Protein AF-A0AAD6S7H5-F1 (afdb_monomer_lite)

Organism: NCBI:txid1745969

pLDDT: mean 76.1, std 18.41, range [32.06, 97.5]

Sequence (219 aa):
MSQPEVSAECQLEAYDAVHIRDIQQDPERLRILRAKYDAAGGADTTPTACTWCEAGGDLRLFRCQGCKGGMPACQRCLLVAHAERPTCRPEERVNNRWKAITLGALGYVFQQGHEGGECPNPSAPEMRGFYDGRSRQEVLVRACLCNPNRLKIESAAWLAEITRLGRFTAHLRQVRKSQSLGAKANEEGEKKLLETMRKRERAVRKYHESLRVLEEMGF

Secondary structure (DSSP, 8-state):
-PPPP-------TTS-HHHHHHHHH-HHHHHHHHHHHHHTTTTSS---B-TTT--BSSPPPEEETTSGGG--B-HHHHHHHTTT-TT--EEEEETTEEEE--TTTTT-EEEESGGGSPPSSBPPPEEEEEE-SSSEEEEEEEEB-S-TTTHHHHHHHHHHHHHHHTT-SSHHHHHHHHHHHHHHHHHHHHHHHHHHHHHHHHHHHHHHHHHHHHHHTT-

Foldseek 3Di:
DDDPDPPDPVVPPPPDLVLLVVCVPDPVNLVVLVVVCVVCPVQPDQDQAASRPRDGDPAWWKFWVVPSNGGTHGLVSVLSVCLVPQLTWMFIQDPSDTHTDANQNSVAEQEQDPVRDDAPAWADWDWDWDDLPPDIHIHTYIYHPPPPVVRVVRVVVVVVVNCVSSPDDPCVVVVVVVVVVVVVVVVVVVVVVVVVVVVVVVVVVVVVVVVVVVVVVVD

Structure (mmCIF, N/CA/C/O backbone):
data_AF-A0AAD6S7H5-F1
#
_entry.id   AF-A0AAD6S7H5-F1
#
loop_
_atom_site.group_PDB
_atom_site.id
_atom_site.type_symbol
_atom_site.label_atom_id
_atom_site.label_alt_id
_atom_site.label_comp_id
_atom_site.label_asym_id
_atom_site.label_entity_id
_atom_site.label_seq_id
_atom_site.pdbx_PDB_ins_code
_atom_site.Cartn_x
_atom_site.Cartn_y
_atom_site.Cartn_z
_atom_site.occupancy
_atom_site.B_iso_or_equiv
_atom_site.auth_seq_id
_atom_site.auth_comp_id
_atom_site.auth_asym_id
_atom_site.auth_atom_id
_atom_site.pdbx_PDB_model_num
ATOM 1 N N . MET A 1 1 ? -18.164 -2.658 -30.006 1.00 41.66 1 MET A N 1
ATOM 2 C CA . MET A 1 1 ? -16.817 -2.243 -29.564 1.00 41.66 1 MET A CA 1
ATOM 3 C C . MET A 1 1 ? -16.330 -3.291 -28.584 1.00 41.66 1 MET A C 1
ATOM 5 O O . MET A 1 1 ? -16.698 -3.254 -27.419 1.00 41.66 1 MET A O 1
ATOM 9 N N . SER A 1 2 ? -15.642 -4.296 -29.111 1.00 34.53 2 SER A N 1
ATOM 10 C CA . SER A 1 2 ? -15.190 -5.484 -28.389 1.00 34.53 2 SER A CA 1
ATOM 11 C C . SER A 1 2 ? -13.948 -5.129 -27.571 1.00 34.53 2 SER A C 1
ATOM 13 O O . SER A 1 2 ? -13.041 -4.489 -28.103 1.00 34.53 2 SER A O 1
ATOM 15 N N . GLN A 1 3 ? -13.915 -5.483 -26.285 1.00 32.06 3 GLN A N 1
ATOM 16 C CA . GLN A 1 3 ? -12.686 -5.382 -25.496 1.00 32.06 3 GLN A CA 1
ATOM 17 C C . GLN A 1 3 ? -11.628 -6.323 -26.098 1.00 32.06 3 GLN A C 1
ATOM 19 O O . GLN A 1 3 ? -11.999 -7.409 -26.545 1.00 32.06 3 GLN A O 1
ATOM 24 N N . PRO A 1 4 ? -10.339 -5.941 -26.137 1.00 37.72 4 PRO A N 1
ATOM 25 C CA . PRO A 1 4 ? -9.293 -6.875 -26.517 1.00 37.72 4 PRO A CA 1
ATOM 26 C C . PRO A 1 4 ? -9.201 -7.964 -25.445 1.00 37.72 4 PRO A C 1
ATOM 28 O O . PRO A 1 4 ? -8.972 -7.676 -24.269 1.00 37.72 4 PRO A O 1
ATOM 31 N N . GLU A 1 5 ? -9.420 -9.209 -25.859 1.00 36.78 5 GLU A N 1
ATOM 32 C CA . GLU A 1 5 ? -9.136 -10.390 -25.053 1.00 36.78 5 GLU A CA 1
ATOM 33 C C . GLU A 1 5 ? -7.654 -10.366 -24.672 1.00 36.78 5 GLU A C 1
ATOM 35 O O . GLU A 1 5 ? -6.766 -10.363 -25.529 1.00 36.78 5 GLU A O 1
ATOM 40 N N . VAL A 1 6 ? -7.394 -10.294 -23.368 1.00 41.28 6 VAL A N 1
ATOM 41 C CA . VAL A 1 6 ? -6.061 -10.257 -22.762 1.00 41.28 6 VAL A CA 1
ATOM 42 C C . VAL A 1 6 ? -5.449 -11.661 -22.867 1.00 41.28 6 VAL A C 1
ATOM 44 O O . VAL A 1 6 ? -5.361 -12.399 -21.893 1.00 41.28 6 VAL A O 1
ATOM 47 N N . SER A 1 7 ? -5.097 -12.074 -24.084 1.00 47.19 7 SER A N 1
ATOM 48 C CA . SER A 1 7 ? -4.564 -13.402 -24.402 1.00 47.19 7 SER A CA 1
ATOM 49 C C . SER A 1 7 ? -3.053 -13.463 -24.172 1.00 47.19 7 SER A C 1
ATOM 51 O O . SER A 1 7 ? -2.239 -13.458 -25.086 1.00 47.19 7 SER A O 1
ATOM 53 N N . ALA A 1 8 ? -2.685 -13.511 -22.898 1.00 45.09 8 ALA A N 1
ATOM 54 C CA . ALA A 1 8 ? -1.465 -14.141 -22.409 1.00 45.09 8 ALA A CA 1
ATOM 55 C C . ALA A 1 8 ? -1.651 -14.288 -20.903 1.00 45.09 8 ALA A C 1
ATOM 57 O O . ALA A 1 8 ? -1.078 -13.542 -20.105 1.00 45.09 8 ALA A O 1
ATOM 58 N N . GLU A 1 9 ? -2.519 -15.224 -20.511 1.00 43.94 9 GLU A N 1
ATOM 59 C CA . GLU A 1 9 ? -2.445 -15.786 -19.171 1.00 43.94 9 GLU A CA 1
ATOM 60 C C . GLU A 1 9 ? -0.981 -16.125 -18.926 1.00 43.94 9 GLU A C 1
ATOM 62 O O . GLU A 1 9 ? -0.356 -16.907 -19.640 1.00 43.94 9 GLU A O 1
ATOM 67 N N . CYS A 1 10 ? -0.400 -15.417 -17.969 1.00 41.47 10 CYS A N 1
ATOM 68 C CA . CYS A 1 10 ? 0.932 -15.654 -17.476 1.00 41.47 10 CYS A CA 1
ATOM 69 C C . CYS A 1 10 ? 0.901 -17.053 -16.848 1.00 41.47 10 CYS A C 1
ATOM 71 O O . CYS A 1 10 ? 0.672 -17.173 -15.647 1.00 41.47 10 CYS A O 1
ATOM 73 N N . GLN A 1 11 ? 1.095 -18.098 -17.664 1.00 42.22 11 GLN A N 1
ATOM 74 C CA . GLN A 1 11 ? 1.136 -19.531 -17.316 1.00 42.22 11 GLN A CA 1
ATOM 75 C C . GLN A 1 11 ? 2.328 -19.885 -16.398 1.00 42.22 11 GLN A C 1
ATOM 77 O O . GLN A 1 11 ? 2.855 -20.991 -16.389 1.00 42.22 11 GLN A O 1
ATOM 82 N N . LEU A 1 12 ? 2.767 -18.923 -15.594 1.00 45.69 12 LEU A N 1
ATOM 83 C CA . LEU A 1 12 ? 3.768 -19.019 -14.550 1.00 45.69 12 LEU A CA 1
ATOM 84 C C . LEU A 1 12 ? 3.076 -19.212 -13.194 1.00 45.69 12 LEU A C 1
ATOM 86 O O . LEU A 1 12 ? 3.439 -18.551 -12.217 1.00 45.69 12 LEU A O 1
ATOM 90 N N . GLU A 1 13 ? 2.069 -20.082 -13.096 1.00 44.38 13 GLU A N 1
ATOM 91 C CA . GLU A 1 13 ? 1.451 -20.425 -11.801 1.00 44.38 13 GLU A CA 1
ATOM 92 C C . GLU A 1 13 ? 2.469 -21.038 -10.816 1.00 44.38 13 GLU A C 1
ATOM 94 O O . GLU A 1 13 ? 2.252 -20.998 -9.612 1.00 44.38 13 GLU A O 1
ATOM 99 N N . ALA A 1 14 ? 3.642 -21.466 -11.305 1.00 39.06 14 ALA A N 1
ATOM 100 C CA . ALA A 1 14 ? 4.724 -22.053 -10.511 1.00 39.06 14 ALA A CA 1
ATOM 101 C C . ALA A 1 14 ? 6.067 -21.284 -10.539 1.00 39.06 14 ALA A C 1
ATOM 103 O O . ALA A 1 14 ? 7.074 -21.803 -10.066 1.00 39.06 14 ALA A O 1
ATOM 104 N N . TYR A 1 15 ? 6.138 -20.056 -11.081 1.00 40.31 15 TYR A N 1
ATOM 105 C CA . TYR A 1 15 ? 7.341 -19.223 -10.887 1.00 40.31 15 TYR A CA 1
ATOM 106 C C . TYR A 1 15 ? 7.238 -18.549 -9.515 1.00 40.31 15 TYR A C 1
ATOM 108 O O . TYR A 1 15 ? 6.613 -17.493 -9.351 1.00 40.31 15 TYR A O 1
ATOM 116 N N . ASP A 1 16 ? 7.759 -19.265 -8.521 1.00 53.41 16 ASP A N 1
ATOM 117 C CA . ASP A 1 16 ? 7.591 -19.017 -7.096 1.00 53.41 16 ASP A CA 1
ATOM 118 C C . ASP A 1 16 ? 7.909 -17.577 -6.679 1.00 53.41 16 ASP A C 1
ATOM 120 O O . ASP A 1 16 ? 8.879 -16.955 -7.124 1.00 53.41 16 ASP A O 1
ATOM 124 N N . ALA A 1 17 ? 7.144 -17.075 -5.706 1.00 51.62 17 ALA A N 1
ATOM 125 C CA . ALA A 1 17 ? 7.511 -15.881 -4.944 1.00 51.62 17 ALA A CA 1
ATOM 126 C C . ALA A 1 17 ? 8.930 -15.995 -4.343 1.00 51.62 17 ALA A C 1
ATOM 128 O O . ALA A 1 17 ? 9.599 -14.978 -4.158 1.00 51.62 17 ALA A O 1
ATOM 129 N N . VAL A 1 18 ? 9.396 -17.229 -4.105 1.00 53.62 18 VAL A N 1
ATOM 130 C CA . VAL A 1 18 ? 10.767 -17.583 -3.714 1.00 53.62 18 VAL A CA 1
ATOM 131 C C . VAL A 1 18 ? 11.777 -17.078 -4.744 1.00 53.62 18 VAL A C 1
ATOM 133 O O . VAL A 1 18 ? 12.675 -16.335 -4.377 1.00 53.62 18 VAL A O 1
ATOM 136 N N . HIS A 1 19 ? 11.571 -17.318 -6.043 1.00 59.41 19 HIS A N 1
ATOM 137 C CA . HIS A 1 19 ? 12.539 -16.910 -7.065 1.00 59.41 19 HIS A CA 1
ATOM 138 C C . HIS A 1 19 ? 12.657 -15.384 -7.186 1.00 59.41 19 HIS A C 1
ATOM 140 O O . HIS A 1 19 ? 13.742 -14.851 -7.403 1.00 59.41 19 HIS A O 1
ATOM 146 N N . ILE A 1 20 ? 11.556 -14.647 -7.001 1.00 57.44 20 ILE A N 1
ATOM 147 C CA . ILE A 1 20 ? 11.603 -13.178 -6.966 1.00 57.44 20 ILE A CA 1
ATOM 148 C C . ILE A 1 20 ? 12.341 -12.704 -5.710 1.00 57.44 20 ILE A C 1
ATOM 150 O O . ILE A 1 20 ? 13.169 -11.802 -5.820 1.00 57.44 20 ILE A O 1
ATOM 154 N N . ARG A 1 21 ? 12.099 -13.312 -4.541 1.00 62.72 21 ARG A N 1
ATOM 155 C CA . ARG A 1 21 ? 12.841 -12.996 -3.308 1.00 62.72 21 ARG A CA 1
ATOM 156 C C . ARG A 1 21 ? 14.332 -13.312 -3.441 1.00 62.72 21 ARG A C 1
ATOM 158 O O . ARG A 1 21 ? 15.142 -12.485 -3.038 1.00 62.72 21 ARG A O 1
ATOM 165 N N . ASP A 1 22 ? 14.696 -14.407 -4.096 1.00 63.53 22 ASP A N 1
ATOM 166 C CA . ASP A 1 22 ? 16.091 -14.784 -4.344 1.00 63.53 22 ASP A CA 1
ATOM 167 C C . ASP A 1 22 ? 16.783 -13.770 -5.262 1.00 63.53 22 ASP A C 1
ATOM 169 O O . ASP A 1 22 ? 17.850 -13.255 -4.929 1.00 63.53 22 ASP A O 1
ATOM 173 N N . ILE A 1 23 ? 16.131 -13.363 -6.364 1.00 60.38 23 ILE A N 1
ATOM 174 C CA . ILE A 1 23 ? 16.619 -12.248 -7.201 1.00 60.38 23 ILE A CA 1
ATOM 175 C C . ILE A 1 23 ? 16.741 -10.976 -6.361 1.00 60.38 23 ILE A C 1
ATOM 177 O O . ILE A 1 23 ? 17.625 -10.146 -6.574 1.00 60.38 23 ILE A O 1
ATOM 181 N N . GLN A 1 24 ? 15.830 -10.776 -5.408 1.00 62.53 24 GLN A N 1
ATOM 182 C CA . GLN A 1 24 ? 15.872 -9.598 -4.571 1.00 62.53 24 GLN A CA 1
ATOM 183 C C . GLN A 1 24 ? 17.010 -9.595 -3.548 1.00 62.53 24 GLN A C 1
ATOM 185 O O . GLN A 1 24 ? 17.416 -8.494 -3.156 1.00 62.53 24 GLN A O 1
ATOM 190 N N . GLN A 1 25 ? 17.480 -10.763 -3.126 1.00 70.44 25 GLN A N 1
ATOM 191 C CA . GLN A 1 25 ? 18.536 -10.931 -2.135 1.00 70.44 25 GLN A CA 1
ATOM 192 C C . GLN A 1 25 ? 19.926 -11.091 -2.766 1.00 70.44 25 GLN A C 1
ATOM 194 O O . GLN A 1 25 ? 20.913 -10.922 -2.057 1.00 70.44 25 GLN A O 1
ATOM 199 N N . ASP A 1 26 ? 20.018 -11.320 -4.080 1.00 78.00 26 ASP A N 1
ATOM 200 C CA . ASP A 1 26 ? 21.281 -11.395 -4.822 1.00 78.00 26 ASP A CA 1
ATOM 201 C C . ASP A 1 26 ? 21.722 -10.012 -5.371 1.00 78.00 26 ASP A C 1
ATOM 203 O O . ASP A 1 26 ? 21.174 -9.522 -6.369 1.00 78.00 26 ASP A O 1
ATOM 207 N N . PRO A 1 27 ? 22.716 -9.344 -4.750 1.00 75.69 27 PRO A N 1
ATOM 208 C CA . PRO A 1 27 ? 23.186 -8.034 -5.193 1.00 75.69 27 PRO A CA 1
ATOM 209 C C . PRO A 1 27 ? 23.884 -8.058 -6.562 1.00 75.69 27 PRO A C 1
ATOM 211 O O . PRO A 1 27 ? 23.798 -7.062 -7.286 1.00 75.69 27 PRO A O 1
ATOM 214 N N . GLU A 1 28 ? 24.533 -9.160 -6.949 1.00 81.00 28 GLU A N 1
ATOM 215 C CA . GLU A 1 28 ? 25.201 -9.271 -8.253 1.00 81.00 28 GLU A CA 1
ATOM 216 C C . GLU A 1 28 ? 24.180 -9.429 -9.376 1.00 81.00 28 GLU A C 1
ATOM 218 O O . GLU A 1 28 ? 24.247 -8.731 -10.392 1.00 81.00 28 GLU A O 1
ATOM 223 N N . ARG A 1 29 ? 23.141 -10.244 -9.167 1.00 78.06 29 ARG A N 1
ATOM 224 C CA . ARG A 1 29 ? 22.042 -10.350 -10.136 1.00 78.06 29 ARG A CA 1
ATOM 225 C C . ARG A 1 29 ? 21.347 -9.006 -10.352 1.00 78.06 29 ARG A C 1
ATOM 227 O O . ARG A 1 29 ? 21.058 -8.642 -11.492 1.00 78.06 29 ARG A O 1
ATOM 234 N N . LEU A 1 30 ? 21.142 -8.217 -9.294 1.00 75.56 30 LEU A N 1
ATOM 235 C CA . LEU A 1 30 ? 20.603 -6.854 -9.409 1.00 75.56 30 LEU A CA 1
ATOM 236 C C . LEU A 1 30 ? 21.538 -5.908 -10.167 1.00 75.56 30 LEU A C 1
ATOM 238 O O . LEU A 1 30 ? 21.063 -5.093 -10.960 1.00 75.56 30 LEU A O 1
ATOM 242 N N . ARG A 1 31 ? 22.853 -6.009 -9.943 1.00 83.31 31 ARG A N 1
ATOM 243 C CA . ARG A 1 31 ? 23.858 -5.228 -10.671 1.00 83.31 31 ARG A CA 1
ATOM 244 C C . ARG A 1 31 ? 23.818 -5.540 -12.168 1.00 83.31 31 ARG A C 1
ATOM 246 O O . ARG A 1 31 ? 23.809 -4.610 -12.971 1.00 83.31 31 ARG A O 1
ATOM 253 N N . ILE A 1 32 ? 23.725 -6.817 -12.540 1.00 82.56 32 ILE A N 1
ATOM 254 C CA . ILE A 1 32 ? 23.612 -7.258 -13.939 1.00 82.56 32 ILE A CA 1
ATOM 255 C C . ILE A 1 32 ? 22.317 -6.739 -14.573 1.00 82.56 32 ILE A C 1
ATOM 257 O O . ILE A 1 32 ? 22.356 -6.166 -15.661 1.00 82.56 32 ILE A O 1
ATOM 261 N N . LEU A 1 33 ? 21.172 -6.899 -13.901 1.00 77.94 33 LEU A N 1
ATOM 262 C CA . LEU A 1 33 ? 19.878 -6.422 -14.407 1.00 77.94 33 LEU A CA 1
ATOM 263 C C . LEU A 1 33 ? 19.870 -4.907 -14.618 1.00 77.94 33 LEU A C 1
ATOM 265 O O . LEU A 1 33 ? 19.357 -4.420 -15.625 1.00 77.94 33 LEU A O 1
ATOM 269 N N . ARG A 1 34 ? 20.491 -4.163 -13.702 1.00 78.75 34 ARG A N 1
ATOM 270 C CA . ARG A 1 34 ? 20.607 -2.715 -13.826 1.00 78.75 34 ARG A CA 1
ATOM 271 C C . ARG A 1 34 ? 21.531 -2.302 -14.964 1.00 78.75 34 ARG A C 1
ATOM 273 O O . ARG A 1 34 ? 21.147 -1.453 -15.755 1.00 78.75 34 ARG A O 1
ATOM 280 N N . ALA A 1 35 ? 22.685 -2.950 -15.102 1.00 82.06 35 ALA A N 1
ATOM 281 C CA . ALA A 1 35 ? 23.586 -2.705 -16.223 1.00 82.06 35 ALA A CA 1
ATOM 282 C C . ALA A 1 35 ? 22.901 -2.977 -17.573 1.00 82.06 35 ALA A C 1
ATOM 284 O O . ALA A 1 35 ? 23.063 -2.190 -18.499 1.00 82.06 35 ALA A O 1
ATOM 285 N N . LYS A 1 36 ? 22.082 -4.036 -17.675 1.00 79.12 36 LYS A N 1
ATOM 286 C CA . LYS A 1 36 ? 21.261 -4.309 -18.868 1.00 79.12 36 LYS A CA 1
ATOM 287 C C . LYS A 1 36 ? 20.263 -3.180 -19.150 1.00 79.12 36 LYS A C 1
ATOM 289 O O . LYS A 1 36 ? 20.139 -2.757 -20.294 1.00 79.12 36 LYS A O 1
ATOM 294 N N . TYR A 1 37 ? 19.569 -2.692 -18.122 1.00 72.62 37 TYR A N 1
ATOM 295 C CA . TYR A 1 37 ? 18.612 -1.589 -18.254 1.00 72.62 37 TYR A CA 1
ATOM 296 C C . TYR A 1 37 ? 19.290 -0.272 -18.668 1.00 72.62 37 TYR A C 1
ATOM 298 O O . TYR A 1 37 ? 18.815 0.417 -19.569 1.00 72.62 37 TYR A O 1
ATOM 306 N N . ASP A 1 38 ? 20.426 0.055 -18.054 1.00 77.69 38 ASP A N 1
ATOM 307 C CA . ASP A 1 38 ? 21.181 1.272 -18.355 1.00 77.69 38 ASP A CA 1
ATOM 308 C C . ASP A 1 38 ? 21.794 1.205 -19.768 1.00 77.69 38 ASP A C 1
ATOM 310 O O . ASP A 1 38 ? 21.688 2.166 -20.530 1.00 77.69 38 ASP A O 1
ATOM 314 N N . ALA A 1 39 ? 22.351 0.052 -20.165 1.00 75.81 39 ALA A N 1
ATOM 315 C CA . ALA A 1 39 ? 22.893 -0.183 -21.509 1.00 75.81 39 ALA A CA 1
ATOM 316 C C . ALA A 1 39 ? 21.824 -0.117 -22.607 1.00 75.81 39 ALA A C 1
ATOM 318 O O . ALA A 1 39 ? 22.125 0.262 -23.737 1.00 75.81 39 ALA A O 1
ATOM 319 N N . ALA A 1 40 ? 20.569 -0.434 -22.277 1.00 68.38 40 ALA A N 1
ATOM 320 C CA . ALA A 1 40 ? 19.454 -0.252 -23.192 1.00 68.38 40 ALA A CA 1
ATOM 321 C C . ALA A 1 40 ? 19.124 1.229 -23.439 1.00 68.38 40 ALA A C 1
ATOM 323 O O . ALA A 1 40 ? 18.296 1.497 -24.295 1.00 68.38 40 ALA A O 1
ATOM 324 N N . GLY A 1 41 ? 19.740 2.189 -22.741 1.00 62.16 41 GLY A N 1
ATOM 325 C CA . GLY A 1 41 ? 19.562 3.624 -22.982 1.00 62.16 41 GLY A CA 1
ATOM 326 C C . GLY A 1 41 ? 18.924 4.400 -21.831 1.00 62.16 41 GLY A C 1
ATOM 327 O O . GLY A 1 41 ? 18.672 5.588 -22.009 1.00 62.16 41 GLY A O 1
ATOM 328 N N . GLY A 1 42 ? 18.665 3.763 -20.678 1.00 58.84 42 GLY A N 1
ATOM 329 C CA . GLY A 1 42 ? 18.481 4.359 -19.338 1.00 58.84 42 GLY A CA 1
ATOM 330 C C . GLY A 1 42 ? 17.369 5.403 -19.103 1.00 58.84 42 GLY A C 1
ATOM 331 O O . GLY A 1 42 ? 16.975 5.626 -17.958 1.00 58.84 42 GLY A O 1
ATOM 332 N N . ALA A 1 43 ? 16.826 6.027 -20.144 1.00 56.47 43 ALA A N 1
ATOM 333 C CA . ALA A 1 43 ? 15.812 7.077 -20.104 1.00 56.47 43 ALA A CA 1
ATOM 334 C C . ALA A 1 43 ? 15.086 7.245 -21.453 1.00 56.47 43 ALA A C 1
ATOM 336 O O . ALA A 1 43 ? 13.896 7.558 -21.439 1.00 56.47 43 ALA A O 1
ATOM 337 N N . ASP A 1 44 ? 15.765 7.007 -22.585 1.00 57.84 44 ASP A N 1
ATOM 338 C CA . ASP A 1 44 ? 15.189 7.225 -23.926 1.00 57.84 44 ASP A CA 1
ATOM 339 C C . ASP A 1 44 ? 14.546 5.980 -24.539 1.00 57.84 44 ASP A C 1
ATOM 341 O O . ASP A 1 44 ? 13.607 6.086 -25.332 1.00 57.84 44 ASP A O 1
ATOM 345 N N . THR A 1 45 ? 14.984 4.783 -24.148 1.00 68.06 45 THR A N 1
ATOM 346 C CA . THR A 1 45 ? 14.291 3.565 -24.558 1.00 68.06 45 THR A CA 1
ATOM 347 C C . THR A 1 45 ? 13.131 3.298 -23.628 1.00 68.06 45 THR A C 1
ATOM 349 O O . THR A 1 45 ? 13.229 3.247 -22.402 1.00 68.06 45 THR A O 1
ATOM 352 N N . THR A 1 46 ? 11.971 3.176 -24.246 1.00 77.50 46 THR A N 1
ATOM 353 C CA . THR A 1 46 ? 10.719 2.923 -23.572 1.00 77.50 46 THR A CA 1
ATOM 354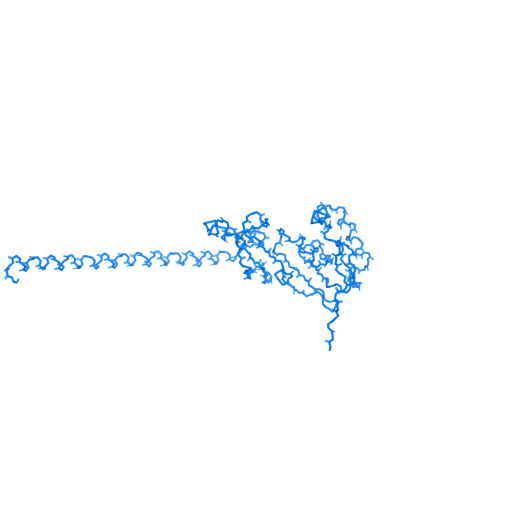 C C . THR A 1 46 ? 10.729 1.455 -23.136 1.00 77.50 46 THR A C 1
ATOM 356 O O . THR A 1 46 ? 10.617 0.589 -23.995 1.00 77.50 46 THR A O 1
ATOM 359 N N . PRO A 1 47 ? 10.875 1.118 -21.837 1.00 81.88 47 PRO A N 1
ATOM 360 C CA . PRO A 1 47 ? 10.913 -0.282 -21.432 1.00 81.88 47 PRO A CA 1
ATOM 361 C C . PRO A 1 47 ? 9.643 -0.997 -21.883 1.00 81.88 47 PRO A C 1
ATOM 363 O O . PRO A 1 47 ? 8.541 -0.535 -21.594 1.00 81.88 47 PRO A O 1
ATOM 366 N N . THR A 1 48 ? 9.793 -2.100 -22.603 1.00 85.94 48 THR A N 1
ATOM 367 C CA . THR A 1 48 ? 8.677 -2.878 -23.164 1.00 85.94 48 THR A CA 1
ATOM 368 C C . THR A 1 48 ? 8.413 -4.172 -22.398 1.00 85.94 48 THR A C 1
ATOM 370 O O . THR A 1 48 ? 7.479 -4.896 -22.722 1.00 85.94 48 THR A O 1
ATOM 373 N N . ALA A 1 49 ? 9.218 -4.475 -21.375 1.00 89.25 49 ALA A N 1
ATOM 374 C CA . ALA A 1 49 ? 9.132 -5.725 -20.632 1.00 89.25 49 ALA A CA 1
ATOM 375 C C . ALA A 1 49 ? 9.442 -5.548 -19.141 1.00 89.25 49 ALA A C 1
ATOM 377 O O . ALA A 1 49 ? 10.074 -4.579 -18.707 1.00 89.25 49 ALA A O 1
ATOM 378 N N . CYS A 1 50 ? 8.993 -6.522 -18.352 1.00 89.69 50 CYS A N 1
ATOM 379 C CA . CYS A 1 50 ? 9.343 -6.655 -16.944 1.00 89.69 50 CYS A CA 1
ATOM 380 C C . CYS A 1 50 ? 10.819 -7.049 -16.785 1.00 89.69 50 CYS A C 1
ATOM 382 O O . CYS A 1 50 ? 11.249 -8.052 -17.344 1.00 89.69 50 CYS A O 1
ATOM 384 N N . THR A 1 51 ? 11.584 -6.344 -15.947 1.00 88.25 51 THR A N 1
ATOM 385 C CA . THR A 1 51 ? 12.999 -6.678 -15.687 1.00 88.25 51 THR A CA 1
ATOM 386 C C . THR A 1 51 ? 13.184 -7.984 -14.894 1.00 88.25 51 THR A C 1
ATOM 388 O O . THR A 1 51 ? 14.283 -8.523 -14.850 1.00 88.25 51 THR A O 1
ATOM 391 N N . TRP A 1 52 ? 12.132 -8.498 -14.246 1.00 84.62 52 TRP A N 1
ATOM 392 C CA . TRP A 1 52 ? 12.235 -9.613 -13.292 1.00 84.62 52 TRP A CA 1
ATOM 393 C C . TRP A 1 52 ? 11.892 -10.971 -13.886 1.00 84.62 52 TRP A C 1
ATOM 395 O O . TRP A 1 52 ? 12.596 -11.943 -13.638 1.00 84.62 52 TRP A O 1
ATOM 405 N N . CYS A 1 53 ? 10.789 -11.041 -14.626 1.00 85.19 53 CYS A N 1
ATOM 406 C CA . CYS A 1 53 ? 10.328 -12.277 -15.251 1.00 85.19 53 CYS A CA 1
ATOM 407 C C . CYS A 1 53 ? 10.486 -12.263 -16.770 1.00 85.19 53 CYS A C 1
ATOM 409 O O . CYS A 1 53 ? 10.060 -13.214 -17.410 1.00 85.19 53 CYS A O 1
ATOM 411 N N . GLU A 1 54 ? 11.014 -11.171 -17.338 1.00 83.25 54 GLU A N 1
ATOM 412 C CA . GLU A 1 54 ? 11.183 -10.966 -18.785 1.00 83.25 54 GLU A CA 1
ATOM 413 C C . GLU A 1 54 ? 9.888 -11.117 -19.601 1.00 83.25 54 GLU A C 1
ATOM 415 O O . GLU A 1 54 ? 9.918 -11.062 -20.826 1.00 83.25 54 GLU A O 1
ATOM 420 N N . ALA A 1 55 ? 8.731 -11.226 -18.932 1.00 79.12 55 ALA A N 1
ATOM 421 C CA . ALA A 1 55 ? 7.432 -11.206 -19.578 1.00 79.12 55 ALA A CA 1
ATOM 422 C C . ALA A 1 55 ? 7.288 -9.870 -20.318 1.00 79.12 55 ALA A C 1
ATOM 424 O O . ALA A 1 55 ? 7.193 -8.798 -19.701 1.00 79.12 55 ALA A O 1
ATOM 425 N N . GLY A 1 56 ? 7.361 -9.958 -21.644 1.00 65.88 56 GLY A N 1
ATOM 426 C CA . GLY A 1 56 ? 7.082 -8.881 -22.581 1.00 65.88 56 GLY A CA 1
ATOM 427 C C . GLY A 1 56 ? 5.616 -8.881 -23.012 1.00 65.88 56 GLY A C 1
ATOM 428 O O . GLY A 1 56 ? 4.856 -9.791 -22.684 1.00 65.88 56 GLY A O 1
ATOM 429 N N . GLY A 1 57 ? 5.228 -7.842 -23.747 1.00 65.94 57 GLY A N 1
ATOM 430 C CA . GLY A 1 57 ? 3.881 -7.644 -24.291 1.00 65.94 57 GLY A CA 1
ATOM 431 C C . GLY A 1 57 ? 3.349 -6.248 -23.973 1.00 65.94 57 GLY A C 1
ATOM 432 O O . GLY A 1 57 ? 4.016 -5.485 -23.274 1.00 65.94 57 GLY A O 1
ATOM 433 N N . ASP A 1 58 ? 2.129 -5.930 -24.419 1.00 60.34 58 ASP A N 1
ATOM 434 C CA . ASP A 1 58 ? 1.363 -4.713 -24.060 1.00 60.34 58 ASP A CA 1
ATOM 435 C C . ASP A 1 58 ? 0.958 -4.676 -22.566 1.00 60.34 58 ASP A C 1
ATOM 437 O O . ASP A 1 58 ? -0.095 -4.178 -22.160 1.00 60.34 58 ASP A O 1
ATOM 441 N N . LEU A 1 59 ? 1.799 -5.246 -21.708 1.00 69.62 59 LEU A N 1
ATOM 442 C CA . LEU A 1 59 ? 1.627 -5.301 -20.279 1.00 69.62 59 LEU A CA 1
ATOM 443 C C . LEU A 1 59 ? 1.878 -3.912 -19.704 1.00 69.62 59 LEU A C 1
ATOM 445 O O . LEU A 1 59 ? 2.910 -3.278 -19.936 1.00 69.62 59 LEU A O 1
ATOM 449 N N . ARG A 1 60 ? 0.934 -3.461 -18.878 1.00 91.06 60 ARG A N 1
ATOM 450 C CA . ARG A 1 60 ? 1.139 -2.307 -18.007 1.00 91.06 60 ARG A CA 1
ATOM 451 C C . ARG A 1 60 ? 2.391 -2.551 -17.171 1.00 91.06 60 ARG A C 1
ATOM 453 O O . ARG A 1 60 ? 2.478 -3.525 -16.418 1.00 91.06 60 ARG A O 1
ATOM 460 N N . LEU A 1 61 ? 3.371 -1.671 -17.338 1.00 93.62 61 LEU A N 1
ATOM 461 C CA . LEU A 1 61 ? 4.597 -1.699 -16.559 1.00 93.62 61 LEU A CA 1
ATOM 462 C C . LEU A 1 61 ? 4.470 -0.770 -15.369 1.00 93.62 61 LEU A C 1
ATOM 464 O O . LEU A 1 61 ? 3.914 0.324 -15.453 1.00 93.62 61 LEU A O 1
ATOM 468 N N . PHE A 1 62 ? 5.067 -1.200 -14.275 1.00 94.31 62 PHE A N 1
ATOM 469 C CA . PHE A 1 62 ? 5.107 -0.484 -13.023 1.00 94.31 62 PHE A CA 1
ATOM 470 C C . PHE A 1 62 ? 6.547 -0.355 -12.563 1.00 94.31 62 PHE A C 1
ATOM 472 O O . PHE A 1 62 ? 7.393 -1.181 -12.885 1.00 94.31 62 PHE A O 1
ATOM 479 N N . ARG A 1 63 ? 6.845 0.660 -11.773 1.00 94.19 63 ARG A N 1
ATOM 480 C CA . ARG A 1 63 ? 8.118 0.765 -11.057 1.00 94.19 63 ARG A CA 1
ATOM 481 C C . ARG A 1 63 ? 7.871 1.324 -9.674 1.00 94.19 63 ARG A C 1
ATOM 483 O O . ARG A 1 63 ? 6.774 1.778 -9.387 1.00 94.19 63 ARG A O 1
ATOM 490 N N . CYS A 1 64 ? 8.881 1.337 -8.818 1.00 92.88 64 CYS A N 1
ATOM 491 C CA . CYS A 1 64 ? 8.801 2.019 -7.531 1.00 92.88 64 CYS A CA 1
ATOM 492 C C . CYS A 1 64 ? 9.983 2.970 -7.373 1.00 92.88 64 CYS A C 1
ATOM 494 O O . CYS A 1 64 ? 11.131 2.549 -7.486 1.00 92.88 64 CYS A O 1
ATOM 496 N N . GLN A 1 65 ? 9.717 4.244 -7.071 1.00 87.12 65 GLN A N 1
ATOM 497 C CA . GLN A 1 65 ? 10.780 5.246 -6.906 1.00 87.12 65 GLN A CA 1
ATOM 498 C C . GLN A 1 65 ? 11.705 4.947 -5.715 1.00 87.12 65 GLN A C 1
ATOM 500 O O . GLN A 1 65 ? 12.881 5.301 -5.729 1.00 87.12 65 GLN A O 1
ATOM 505 N N . GLY A 1 66 ? 11.169 4.319 -4.663 1.00 81.56 66 GLY A N 1
ATOM 506 C CA . GLY A 1 66 ? 11.907 4.010 -3.434 1.00 81.56 66 GLY A CA 1
ATOM 507 C C . GLY A 1 66 ? 12.685 2.694 -3.484 1.00 81.56 66 GLY A C 1
ATOM 508 O O . GLY A 1 66 ? 13.538 2.457 -2.629 1.00 81.56 66 GLY A O 1
ATOM 509 N N . CYS A 1 67 ? 12.414 1.839 -4.472 1.00 83.31 67 CYS A N 1
ATOM 510 C CA . CYS A 1 67 ? 13.002 0.510 -4.564 1.00 83.31 67 CYS A CA 1
ATOM 511 C C . CYS A 1 67 ? 13.897 0.387 -5.794 1.00 83.31 67 CYS A C 1
ATOM 513 O O . CYS A 1 67 ? 13.467 0.615 -6.922 1.00 83.31 67 CYS A O 1
ATOM 515 N N . LYS A 1 68 ? 15.142 -0.049 -5.561 1.00 66.50 68 LYS A N 1
ATOM 516 C CA . LYS A 1 68 ? 16.034 -0.647 -6.571 1.00 66.50 68 LYS A CA 1
ATOM 517 C C . LYS A 1 68 ? 16.137 0.147 -7.884 1.00 66.50 68 LYS A C 1
ATOM 519 O O . LYS A 1 68 ? 16.158 -0.431 -8.963 1.00 66.50 68 LYS A O 1
ATOM 524 N N . GLY A 1 69 ? 16.196 1.476 -7.781 1.00 71.94 69 GLY A N 1
ATOM 525 C CA . GLY A 1 69 ? 16.452 2.368 -8.914 1.00 71.94 69 GLY A CA 1
ATOM 526 C C . GLY A 1 69 ? 15.286 2.560 -9.887 1.00 71.94 69 GLY A C 1
ATOM 527 O O . GLY A 1 69 ? 15.511 3.111 -10.957 1.00 71.94 69 GLY A O 1
ATOM 528 N N . GLY A 1 70 ? 14.062 2.136 -9.548 1.00 85.06 70 GLY A N 1
ATOM 529 C CA . GLY A 1 70 ? 12.901 2.343 -10.419 1.00 85.06 70 GLY A CA 1
ATOM 530 C C . GLY A 1 70 ? 12.880 1.443 -11.657 1.00 85.06 70 GLY A C 1
ATOM 531 O O . GLY A 1 70 ? 12.338 1.848 -12.685 1.00 85.06 70 GLY A O 1
ATOM 532 N N . MET A 1 71 ? 13.448 0.235 -11.564 1.00 89.62 71 MET A N 1
ATOM 533 C CA . MET A 1 71 ? 13.382 -0.746 -12.651 1.00 89.62 71 MET A CA 1
ATOM 534 C C . MET A 1 71 ? 11.922 -1.138 -12.962 1.00 89.62 71 MET A C 1
ATOM 536 O O . MET A 1 71 ? 11.153 -1.384 -12.024 1.00 89.62 71 MET A O 1
ATOM 540 N N . PRO A 1 72 ? 11.534 -1.216 -14.247 1.00 91.88 72 PRO A N 1
ATOM 541 C CA . PRO A 1 72 ? 10.208 -1.654 -14.672 1.00 91.88 72 PRO A CA 1
ATOM 542 C C . PRO A 1 72 ? 9.905 -3.107 -14.291 1.00 91.88 72 PRO A C 1
ATOM 544 O O . PRO A 1 72 ? 10.730 -4.009 -14.415 1.00 91.88 72 PRO A O 1
ATOM 547 N N . ALA A 1 73 ? 8.679 -3.358 -13.867 1.00 91.88 73 ALA A N 1
ATOM 548 C CA . ALA A 1 73 ? 8.173 -4.660 -13.481 1.00 91.88 73 ALA A CA 1
ATOM 549 C C . ALA A 1 73 ? 6.710 -4.794 -13.912 1.00 91.88 73 ALA A C 1
ATOM 551 O O . ALA A 1 73 ? 5.977 -3.809 -13.959 1.00 91.88 73 ALA A O 1
ATOM 552 N N . CYS A 1 74 ? 6.253 -6.013 -14.186 1.00 92.56 74 CYS A N 1
ATOM 553 C CA . CYS A 1 74 ? 4.820 -6.274 -14.271 1.00 92.56 74 CYS A CA 1
ATOM 554 C C . CYS A 1 74 ? 4.174 -6.148 -12.877 1.00 92.56 74 CYS A C 1
ATOM 556 O O . CYS A 1 74 ? 4.866 -6.191 -11.853 1.00 92.56 74 CYS A O 1
ATOM 558 N N . GLN A 1 75 ? 2.843 -6.034 -12.828 1.00 93.12 75 GLN A N 1
ATOM 559 C CA . GLN A 1 75 ? 2.089 -5.888 -11.575 1.00 93.12 75 GLN A CA 1
ATOM 560 C C . GLN A 1 75 ? 2.442 -6.980 -10.557 1.00 93.12 75 GLN A C 1
ATOM 562 O O . GLN A 1 75 ? 2.760 -6.671 -9.413 1.00 93.12 75 GLN A O 1
ATOM 567 N N . ARG A 1 76 ? 2.472 -8.251 -10.980 1.00 90.31 76 ARG A N 1
ATOM 568 C CA . ARG A 1 76 ? 2.803 -9.390 -10.108 1.00 90.31 76 ARG A CA 1
ATOM 569 C C . ARG A 1 76 ? 4.191 -9.254 -9.484 1.00 90.31 76 ARG A C 1
ATOM 571 O O . ARG A 1 76 ? 4.318 -9.326 -8.265 1.00 90.31 76 ARG A O 1
ATOM 578 N N . CYS A 1 77 ? 5.223 -9.027 -10.298 1.00 89.75 77 CYS A N 1
ATOM 579 C CA . CYS A 1 77 ? 6.589 -8.884 -9.795 1.00 89.75 77 CYS A CA 1
ATOM 580 C C . CYS A 1 77 ? 6.731 -7.677 -8.866 1.00 89.75 77 CYS A C 1
ATOM 582 O O . CYS A 1 77 ? 7.416 -7.769 -7.848 1.00 89.75 77 CYS A O 1
ATOM 584 N N . LEU A 1 78 ? 6.048 -6.570 -9.175 1.00 91.44 78 LEU A N 1
ATOM 585 C CA . LEU A 1 78 ? 6.012 -5.406 -8.302 1.00 91.44 78 LEU A CA 1
ATOM 586 C C . LEU A 1 78 ? 5.366 -5.742 -6.949 1.00 91.44 78 LEU A C 1
ATOM 588 O O . LEU A 1 78 ? 5.933 -5.395 -5.919 1.00 91.44 78 LEU A O 1
ATOM 592 N N . LEU A 1 79 ? 4.217 -6.419 -6.926 1.00 90.81 79 LEU A N 1
ATOM 593 C CA . LEU A 1 79 ? 3.513 -6.757 -5.685 1.00 90.81 79 LEU A CA 1
ATOM 594 C C . LEU A 1 79 ? 4.316 -7.713 -4.803 1.00 90.81 79 LEU A C 1
ATOM 596 O O . LEU A 1 79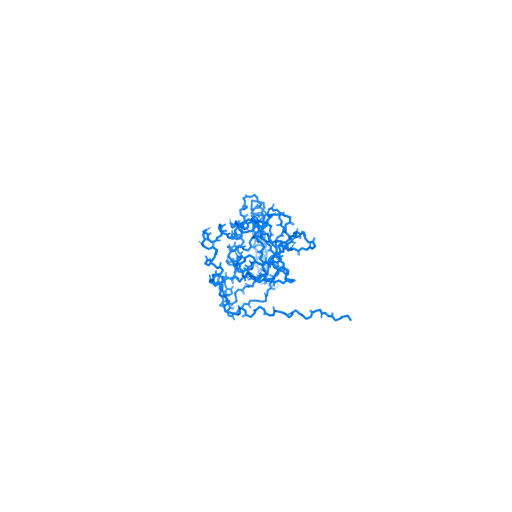 ? 4.457 -7.457 -3.609 1.00 90.81 79 LEU A O 1
ATOM 600 N N . VAL A 1 80 ? 4.909 -8.759 -5.388 1.00 87.88 80 VAL A N 1
ATOM 601 C CA . VAL A 1 80 ? 5.790 -9.682 -4.652 1.00 87.88 80 VAL A CA 1
ATOM 602 C C . VAL A 1 80 ? 6.964 -8.919 -4.046 1.00 87.88 80 VAL A C 1
ATOM 604 O O . VAL A 1 80 ? 7.279 -9.092 -2.870 1.00 87.88 80 VAL A O 1
ATOM 607 N N . ALA A 1 81 ? 7.553 -8.002 -4.816 1.00 85.94 81 ALA A N 1
ATOM 608 C CA . ALA A 1 81 ? 8.661 -7.182 -4.358 1.00 85.94 81 ALA A CA 1
ATOM 609 C C . ALA A 1 81 ? 8.321 -6.238 -3.192 1.00 85.94 81 ALA A C 1
ATOM 611 O O . ALA A 1 81 ? 9.232 -5.787 -2.495 1.00 85.94 81 ALA A O 1
ATOM 612 N N . HIS A 1 82 ? 7.037 -5.932 -3.000 1.00 86.69 82 HIS A N 1
ATOM 613 C CA . HIS A 1 82 ? 6.530 -5.021 -1.976 1.00 86.69 82 HIS A CA 1
ATOM 614 C C . HIS A 1 82 ? 5.738 -5.726 -0.873 1.00 86.69 82 HIS A C 1
ATOM 616 O O . HIS A 1 82 ? 5.199 -5.040 -0.006 1.00 86.69 82 HIS A O 1
ATOM 622 N N . ALA A 1 83 ? 5.713 -7.064 -0.853 1.00 85.06 83 ALA A N 1
ATOM 623 C CA . ALA A 1 83 ? 5.015 -7.844 0.168 1.00 85.06 83 ALA A CA 1
ATOM 624 C C . ALA A 1 83 ? 5.359 -7.379 1.594 1.00 85.06 83 ALA A C 1
ATOM 626 O O . ALA A 1 83 ? 4.466 -7.192 2.415 1.00 85.06 83 ALA A O 1
ATOM 627 N N . GLU A 1 84 ? 6.638 -7.085 1.839 1.00 81.19 84 GLU A N 1
ATOM 628 C CA . GLU A 1 84 ? 7.176 -6.660 3.139 1.00 81.19 84 GLU A CA 1
ATOM 629 C C . GLU A 1 84 ? 7.321 -5.133 3.281 1.00 81.19 84 GLU A C 1
ATOM 631 O O . GLU A 1 84 ? 7.740 -4.629 4.323 1.00 81.19 84 GLU A O 1
ATOM 636 N N . ARG A 1 85 ? 7.027 -4.359 2.227 1.00 82.88 85 ARG A N 1
ATOM 637 C CA . ARG A 1 85 ? 7.289 -2.907 2.173 1.00 82.88 85 ARG A CA 1
ATOM 638 C C . ARG A 1 85 ? 6.076 -2.149 1.624 1.00 82.88 85 ARG A C 1
ATOM 640 O O . ARG A 1 85 ? 6.173 -1.519 0.567 1.00 82.88 85 ARG A O 1
ATOM 647 N N . PRO A 1 86 ? 4.947 -2.139 2.357 1.00 83.69 86 PRO A N 1
ATOM 648 C CA . PRO A 1 86 ? 3.693 -1.551 1.887 1.00 83.69 86 PRO A CA 1
ATOM 649 C C . PRO A 1 86 ? 3.724 -0.018 1.784 1.00 83.69 86 PRO A C 1
ATOM 651 O O . PRO A 1 86 ? 2.765 0.577 1.314 1.00 83.69 86 PRO A O 1
ATOM 654 N N . THR A 1 87 ? 4.802 0.640 2.226 1.00 84.62 87 THR A N 1
ATOM 655 C CA . THR A 1 87 ? 4.946 2.109 2.277 1.00 84.62 87 THR A CA 1
ATOM 656 C C . THR A 1 87 ? 5.643 2.718 1.064 1.00 84.62 87 THR A C 1
ATOM 658 O O . THR A 1 87 ? 5.943 3.910 1.034 1.00 84.62 87 THR A O 1
ATOM 661 N N . CYS A 1 88 ? 5.961 1.895 0.076 1.00 87.62 88 CYS A N 1
ATOM 662 C CA . CYS A 1 88 ? 6.643 2.324 -1.131 1.00 87.62 88 CYS A CA 1
ATOM 663 C C . CYS A 1 88 ? 5.704 3.033 -2.113 1.00 87.62 88 CYS A C 1
ATOM 665 O O . CYS A 1 88 ? 4.487 2.914 -2.027 1.00 87.62 88 CYS A O 1
ATOM 667 N N . ARG A 1 89 ? 6.295 3.782 -3.053 1.00 90.94 89 ARG A N 1
ATOM 668 C CA . ARG A 1 89 ? 5.572 4.618 -4.021 1.00 90.94 89 ARG A CA 1
ATOM 669 C C . ARG A 1 89 ? 5.666 4.018 -5.416 1.00 90.94 89 ARG A C 1
ATOM 671 O O . ARG A 1 89 ? 6.642 4.312 -6.124 1.00 90.94 89 ARG A O 1
ATOM 678 N N . PRO A 1 90 ? 4.720 3.148 -5.796 1.00 94.31 90 PRO A N 1
ATOM 679 C CA . PRO A 1 90 ? 4.694 2.632 -7.141 1.00 94.31 90 PRO A CA 1
ATOM 680 C C . PRO A 1 90 ? 4.246 3.712 -8.134 1.00 94.31 90 PRO A C 1
ATOM 682 O O . PRO A 1 90 ? 3.528 4.658 -7.811 1.00 94.31 90 PRO A O 1
ATOM 685 N N . GLU A 1 91 ? 4.683 3.554 -9.371 1.00 95.44 91 GLU A N 1
ATOM 686 C CA . GLU A 1 91 ? 4.259 4.334 -10.520 1.00 95.44 91 GLU A CA 1
ATOM 687 C C . GLU A 1 91 ? 3.872 3.376 -11.638 1.00 95.44 91 GLU A C 1
ATOM 689 O O . GLU A 1 91 ? 4.553 2.378 -11.859 1.00 95.44 91 GLU A O 1
ATOM 694 N N . GLU A 1 92 ? 2.806 3.693 -12.357 1.00 95.38 92 GLU A N 1
ATOM 695 C CA . GLU A 1 92 ? 2.385 3.009 -13.573 1.00 95.38 92 GLU A CA 1
ATOM 696 C C . GLU A 1 92 ? 2.892 3.758 -14.805 1.00 95.38 92 GLU A C 1
ATOM 698 O O . GLU A 1 92 ? 2.939 4.992 -14.838 1.00 95.38 92 GLU A O 1
ATOM 703 N N . ARG A 1 93 ? 3.245 3.012 -15.847 1.00 93.12 93 ARG A N 1
ATOM 704 C CA . ARG A 1 93 ? 3.613 3.564 -17.142 1.00 93.12 93 ARG A CA 1
ATOM 705 C C . ARG A 1 93 ? 2.367 3.848 -17.979 1.00 93.12 93 ARG A C 1
ATOM 707 O O . ARG A 1 93 ? 1.680 2.932 -18.412 1.00 93.12 93 ARG A O 1
ATOM 714 N N . VAL A 1 94 ? 2.111 5.123 -18.260 1.00 92.06 94 VAL A N 1
ATOM 715 C CA . VAL A 1 94 ? 0.988 5.597 -19.081 1.00 92.06 94 VAL A CA 1
ATOM 716 C C . VAL A 1 94 ? 1.511 6.575 -20.130 1.00 92.06 94 VAL A C 1
ATOM 718 O O . VAL A 1 94 ? 2.050 7.626 -19.781 1.00 92.06 94 VAL A O 1
ATOM 721 N N . ASN A 1 95 ? 1.338 6.256 -21.417 1.00 89.69 95 ASN A N 1
ATOM 722 C CA . ASN A 1 95 ? 1.784 7.083 -22.551 1.00 89.69 95 ASN A CA 1
ATOM 723 C C . ASN A 1 95 ? 3.261 7.504 -22.431 1.00 89.69 95 ASN A C 1
ATOM 725 O O . ASN A 1 95 ? 3.588 8.690 -22.467 1.00 89.69 95 ASN A O 1
ATOM 729 N N . ASN A 1 96 ? 4.148 6.529 -22.209 1.00 86.44 96 ASN A N 1
ATOM 730 C CA . ASN A 1 96 ? 5.586 6.723 -21.982 1.00 86.44 96 ASN A CA 1
ATOM 731 C C . ASN A 1 96 ? 5.976 7.559 -20.752 1.00 86.44 96 ASN A C 1
ATOM 733 O O . ASN A 1 96 ? 7.160 7.818 -20.554 1.00 86.44 96 ASN A O 1
ATOM 737 N N . ARG A 1 97 ? 5.028 7.931 -19.888 1.00 90.12 97 ARG A N 1
ATOM 738 C CA . ARG A 1 97 ? 5.294 8.651 -18.638 1.00 90.12 97 ARG A CA 1
ATOM 739 C C . ARG A 1 97 ? 4.971 7.778 -17.440 1.00 90.12 97 ARG A C 1
ATOM 741 O O . ARG A 1 97 ? 4.064 6.956 -17.489 1.00 90.12 97 ARG A O 1
ATOM 748 N N . TRP A 1 98 ? 5.697 7.989 -16.354 1.00 92.50 98 TRP A N 1
ATOM 749 C CA . TRP A 1 98 ? 5.415 7.340 -15.083 1.00 92.50 98 TRP A CA 1
ATOM 750 C C . TRP A 1 98 ? 4.445 8.203 -14.284 1.00 92.50 98 TRP A C 1
ATOM 752 O O . TRP A 1 98 ? 4.687 9.393 -14.083 1.00 92.50 98 TRP A O 1
ATOM 762 N N . LYS A 1 99 ? 3.318 7.619 -13.886 1.00 94.25 99 LYS A N 1
ATOM 763 C CA . LYS A 1 99 ? 2.287 8.264 -13.073 1.00 94.25 99 LYS A CA 1
ATOM 764 C C . LYS A 1 99 ? 2.189 7.552 -11.738 1.00 94.25 99 LYS A C 1
ATOM 766 O O . LYS A 1 99 ? 2.217 6.329 -11.701 1.00 94.25 99 LYS A O 1
ATOM 771 N N . ALA A 1 100 ? 2.049 8.310 -10.657 1.00 94.31 100 ALA A N 1
ATOM 772 C CA . ALA A 1 100 ? 1.854 7.734 -9.334 1.00 94.31 100 ALA A CA 1
ATOM 773 C C . ALA A 1 100 ? 0.622 6.814 -9.315 1.00 94.31 100 ALA A C 1
ATOM 775 O O . ALA A 1 100 ? -0.435 7.169 -9.838 1.00 94.31 100 ALA A O 1
ATOM 776 N N . ILE A 1 101 ? 0.775 5.654 -8.687 1.00 95.69 101 ILE A N 1
ATOM 777 C CA . ILE A 1 101 ? -0.306 4.721 -8.376 1.00 95.69 101 ILE A CA 1
ATOM 778 C C . ILE A 1 101 ? -0.135 4.269 -6.923 1.00 95.69 101 ILE A C 1
ATOM 780 O O . ILE A 1 101 ? 0.913 4.490 -6.315 1.00 95.69 101 ILE A O 1
ATOM 784 N N . THR A 1 102 ? -1.166 3.679 -6.328 1.00 94.19 102 THR A N 1
ATOM 785 C CA . THR A 1 102 ? -1.079 3.110 -4.979 1.00 94.19 102 THR A CA 1
ATOM 786 C C . THR A 1 102 ? -0.989 1.594 -5.063 1.00 94.19 102 THR A C 1
ATOM 788 O O . THR A 1 102 ? -1.499 0.980 -6.000 1.00 94.19 102 THR A O 1
ATOM 791 N N . LEU A 1 103 ? -0.359 0.960 -4.072 1.00 92.69 103 LEU A N 1
ATOM 792 C CA . LEU A 1 103 ? -0.346 -0.503 -3.991 1.00 92.69 103 LEU A CA 1
ATOM 793 C C . LEU A 1 103 ? -1.776 -1.066 -3.906 1.00 92.69 103 LEU A C 1
ATOM 795 O O . LEU A 1 103 ? -2.067 -2.078 -4.539 1.00 92.69 103 LEU A O 1
ATOM 799 N N . GLY A 1 104 ? -2.692 -0.385 -3.208 1.00 93.44 104 GLY A N 1
ATOM 800 C CA . GLY A 1 104 ? -4.105 -0.765 -3.153 1.00 93.44 104 GLY A CA 1
ATOM 801 C C . GLY A 1 104 ? -4.792 -0.752 -4.521 1.00 93.44 104 GLY A C 1
ATOM 802 O O . GLY A 1 104 ? -5.531 -1.683 -4.828 1.00 93.44 104 GLY A O 1
ATOM 803 N N . ALA A 1 105 ? -4.499 0.233 -5.380 1.00 94.56 105 ALA A N 1
ATOM 804 C CA . ALA A 1 105 ? -5.016 0.269 -6.754 1.00 94.56 105 ALA A CA 1
ATOM 805 C C . ALA A 1 105 ? -4.467 -0.872 -7.631 1.00 94.56 105 ALA A C 1
ATOM 807 O O . ALA A 1 105 ? -5.116 -1.279 -8.590 1.00 94.56 105 ALA A O 1
ATOM 808 N N . LEU A 1 106 ? -3.304 -1.424 -7.275 1.00 94.00 106 LEU A N 1
ATOM 809 C CA . LEU A 1 106 ? -2.736 -2.628 -7.888 1.00 94.00 106 LEU A CA 1
ATOM 810 C C . LEU A 1 106 ? -3.279 -3.929 -7.275 1.00 94.00 106 LEU A C 1
ATOM 812 O O . LEU A 1 106 ? -2.801 -5.006 -7.620 1.00 94.00 106 LEU A O 1
ATOM 816 N N . GLY A 1 107 ? -4.242 -3.860 -6.355 1.00 93.00 107 GLY A N 1
ATOM 817 C CA . GLY A 1 107 ? -4.803 -5.034 -5.686 1.00 93.00 107 GLY A CA 1
ATOM 818 C C . GLY A 1 107 ? -3.939 -5.588 -4.552 1.00 93.00 107 GLY A C 1
ATOM 819 O O . GLY A 1 107 ? -4.188 -6.700 -4.094 1.00 93.00 107 GLY A O 1
ATOM 820 N N . TYR A 1 108 ? -2.938 -4.843 -4.069 1.00 92.44 108 TYR A N 1
ATOM 821 C CA . TYR A 1 108 ? -2.202 -5.236 -2.870 1.00 92.44 108 TYR A CA 1
ATOM 822 C C . TYR A 1 108 ? -3.133 -5.256 -1.657 1.00 92.44 108 TYR A C 1
ATOM 824 O O . TYR A 1 108 ? -3.740 -4.236 -1.311 1.00 92.44 108 TYR A O 1
ATOM 832 N N . VAL A 1 109 ? -3.184 -6.405 -0.986 1.00 91.81 109 VAL A N 1
ATOM 833 C CA . VAL A 1 109 ? -3.916 -6.589 0.263 1.00 91.81 109 VAL A CA 1
ATOM 834 C C . VAL A 1 109 ? -2.927 -6.911 1.372 1.00 91.81 109 VAL A C 1
ATOM 836 O O . VAL A 1 109 ? -2.267 -7.946 1.357 1.00 91.81 109 VAL A O 1
ATOM 839 N N . PHE A 1 110 ? -2.857 -6.030 2.359 1.00 87.44 110 PHE A N 1
ATOM 840 C CA . PHE A 1 110 ? -2.123 -6.262 3.587 1.00 87.44 110 PHE A CA 1
ATOM 841 C C . PHE A 1 110 ? -2.976 -7.093 4.553 1.00 87.44 110 PHE A C 1
ATOM 843 O O . PHE A 1 110 ? -4.050 -6.656 4.975 1.00 87.44 110 PHE A O 1
ATOM 850 N N . GLN A 1 111 ? -2.498 -8.278 4.924 1.00 87.88 111 GLN A N 1
ATOM 851 C CA . GLN A 1 111 ? -3.133 -9.121 5.937 1.00 87.88 111 GLN A CA 1
ATOM 852 C C . GLN A 1 111 ? -2.614 -8.729 7.330 1.00 87.88 111 GLN A C 1
ATOM 854 O O . GLN A 1 111 ? -1.420 -8.823 7.605 1.00 87.88 111 GLN A O 1
ATOM 859 N N . GLN A 1 112 ? -3.502 -8.256 8.208 1.00 85.69 112 GLN A N 1
ATOM 860 C CA . GLN A 1 112 ? -3.195 -8.017 9.620 1.00 85.69 112 GLN A CA 1
ATOM 861 C C . GLN A 1 112 ? -3.350 -9.309 10.421 1.00 85.69 112 GLN A C 1
ATOM 863 O O . GLN A 1 112 ? -4.367 -9.996 10.318 1.00 85.69 112 GLN A O 1
ATOM 868 N N . GLY A 1 113 ? -2.368 -9.588 11.275 1.00 81.88 113 GLY A N 1
ATOM 869 C CA . GLY A 1 113 ? -2.252 -10.849 12.004 1.00 81.88 113 GLY A CA 1
ATOM 870 C C . GLY A 1 113 ? -1.449 -11.892 11.219 1.00 81.88 113 GLY A C 1
ATOM 871 O O . GLY A 1 113 ? -0.983 -11.629 10.114 1.00 81.88 113 GLY A O 1
ATOM 872 N N . HIS A 1 114 ? -1.241 -13.069 11.820 1.00 82.19 114 HIS A N 1
ATOM 873 C CA . HIS A 1 114 ? -0.509 -14.201 11.215 1.00 82.19 114 HIS A CA 1
ATOM 874 C C . HIS A 1 114 ? 0.867 -13.848 10.611 1.00 82.19 114 HIS A C 1
ATOM 876 O O . HIS A 1 114 ? 1.287 -14.481 9.650 1.00 82.19 114 HIS A O 1
ATOM 882 N N . GLU A 1 115 ? 1.563 -12.836 11.145 1.00 76.12 115 GLU A N 1
ATOM 883 C CA . GLU A 1 115 ? 2.900 -12.425 10.672 1.00 76.12 115 GLU A CA 1
ATOM 884 C C . GLU A 1 115 ? 2.953 -12.126 9.157 1.00 76.12 115 GLU A C 1
ATOM 886 O O . GLU A 1 115 ? 3.979 -12.296 8.506 1.00 76.12 115 GLU A O 1
ATOM 891 N N . GLY A 1 116 ? 1.832 -11.666 8.585 1.00 74.12 116 GLY A N 1
ATOM 892 C CA . GLY A 1 116 ? 1.703 -11.378 7.152 1.00 74.12 116 GLY A CA 1
ATOM 893 C C . GLY A 1 116 ? 1.351 -12.590 6.281 1.00 74.12 116 GLY A C 1
ATOM 894 O O . GLY A 1 116 ? 1.199 -12.432 5.071 1.00 74.12 116 GLY A O 1
ATOM 895 N N . GLY A 1 117 ? 1.193 -13.777 6.870 1.00 80.88 117 GLY A N 1
ATOM 896 C CA . GLY A 1 117 ? 0.669 -14.961 6.194 1.00 80.88 117 GLY A CA 1
ATOM 897 C C . GLY A 1 117 ? -0.823 -14.860 5.863 1.00 80.88 117 GLY A C 1
ATOM 898 O O . GLY A 1 117 ? -1.551 -13.998 6.367 1.00 80.88 117 GLY A O 1
ATOM 899 N N . GLU A 1 118 ? -1.298 -15.768 5.010 1.00 86.69 118 GLU A N 1
ATOM 900 C CA . GLU A 1 118 ? -2.720 -15.856 4.685 1.00 86.69 118 GLU A CA 1
ATOM 901 C C . GLU A 1 118 ? -3.532 -16.300 5.906 1.00 86.69 118 GLU A C 1
ATOM 903 O O . GLU A 1 118 ? -3.250 -17.310 6.552 1.00 86.69 118 GLU A O 1
ATOM 908 N N . CYS A 1 119 ? -4.557 -15.518 6.239 1.00 89.69 119 CYS A N 1
ATOM 909 C CA . CYS A 1 119 ? -5.475 -15.847 7.317 1.00 89.69 119 CYS A CA 1
ATOM 910 C C . CYS A 1 119 ? -6.602 -16.748 6.778 1.00 89.69 119 CYS A C 1
ATOM 912 O O . CYS A 1 119 ? -7.203 -16.385 5.765 1.00 89.69 119 CYS A O 1
ATOM 914 N N . PRO A 1 120 ? -6.957 -17.859 7.457 1.00 93.69 120 PRO A N 1
ATOM 915 C CA . PRO A 1 120 ? -8.079 -18.713 7.053 1.00 93.69 120 PRO A CA 1
ATOM 916 C C . PRO A 1 120 ? -9.448 -18.060 7.298 1.00 93.69 120 PRO A C 1
ATOM 918 O O . PRO A 1 120 ? -10.443 -18.480 6.717 1.00 93.69 120 PRO A O 1
ATOM 921 N N . ASN A 1 121 ? -9.509 -17.032 8.152 1.00 94.31 121 ASN A N 1
ATOM 922 C CA . ASN A 1 121 ? -10.727 -16.280 8.448 1.00 94.31 121 ASN A CA 1
ATOM 923 C C . ASN A 1 121 ? -10.465 -14.759 8.404 1.00 94.31 121 ASN A C 1
ATOM 925 O O . ASN A 1 121 ? -10.417 -14.104 9.453 1.00 94.31 121 ASN A O 1
ATOM 929 N N . PRO A 1 122 ? -10.209 -14.185 7.214 1.00 94.44 122 PRO A N 1
ATOM 930 C CA . PRO A 1 122 ? -9.947 -12.762 7.079 1.00 94.44 122 PRO A CA 1
ATOM 931 C C . PRO A 1 122 ? -11.255 -11.962 7.047 1.00 94.44 122 PRO A C 1
ATOM 933 O O . PRO A 1 122 ? -12.278 -12.422 6.541 1.00 94.44 122 PRO A O 1
ATOM 936 N N . SER A 1 123 ? -11.217 -10.716 7.515 1.00 93.44 123 SER A N 1
ATOM 937 C CA . SER A 1 123 ? -12.303 -9.764 7.287 1.00 93.44 123 SER A CA 1
ATOM 938 C C . SER A 1 123 ? -12.446 -9.425 5.800 1.00 93.44 123 SER A C 1
ATOM 940 O O . SER A 1 123 ? -11.539 -9.648 4.990 1.00 93.44 123 SER A O 1
ATOM 942 N N . ALA A 1 124 ? -13.556 -8.772 5.449 1.00 94.31 124 ALA A N 1
ATOM 943 C CA . ALA A 1 124 ? -13.638 -8.057 4.182 1.00 94.31 124 ALA A CA 1
ATOM 944 C C . ALA A 1 124 ? -12.475 -7.045 4.069 1.00 94.31 124 ALA A C 1
ATOM 946 O O . ALA A 1 124 ? -12.070 -6.469 5.089 1.00 94.31 124 ALA A O 1
ATOM 947 N N . PRO A 1 125 ? -11.908 -6.845 2.865 1.00 93.81 125 PRO A N 1
ATOM 948 C CA . PRO A 1 125 ? -10.862 -5.856 2.658 1.00 93.81 125 PRO A CA 1
ATOM 949 C C . PRO A 1 125 ? -11.414 -4.443 2.864 1.00 93.81 125 PRO A C 1
ATOM 951 O O . PRO A 1 125 ? -12.442 -4.075 2.302 1.00 93.81 125 PRO A O 1
ATOM 954 N N . GLU A 1 126 ? -10.695 -3.642 3.639 1.00 92.69 126 GLU A N 1
ATOM 955 C CA . GLU A 1 126 ? -10.984 -2.236 3.899 1.00 92.69 126 GLU A CA 1
ATOM 956 C C . GLU A 1 126 ? -9.871 -1.375 3.294 1.00 92.69 126 GLU A C 1
ATOM 958 O O . GLU A 1 126 ? -8.685 -1.652 3.482 1.00 92.69 126 GLU A O 1
ATOM 963 N N . MET A 1 127 ? -10.229 -0.313 2.572 1.00 90.81 127 MET A N 1
ATOM 964 C CA . MET A 1 127 ? -9.241 0.632 2.058 1.00 90.81 127 MET A CA 1
ATOM 965 C C . MET A 1 127 ? -8.745 1.537 3.184 1.00 90.81 127 MET A C 1
ATOM 967 O O . MET A 1 127 ? -9.526 2.252 3.809 1.00 90.81 127 MET A O 1
ATOM 971 N N . ARG A 1 128 ? -7.432 1.543 3.419 1.00 89.75 128 ARG A N 1
ATOM 972 C CA . ARG A 1 128 ? -6.796 2.411 4.411 1.00 89.75 128 ARG A CA 1
ATOM 973 C C . ARG A 1 128 ? -5.763 3.314 3.766 1.00 89.75 128 ARG A C 1
ATOM 975 O O . ARG A 1 128 ? -4.849 2.856 3.081 1.00 89.75 128 ARG A O 1
ATOM 982 N N . GLY A 1 129 ? -5.915 4.608 4.027 1.00 88.69 129 GLY A N 1
ATOM 983 C CA . GLY A 1 129 ? -4.963 5.633 3.628 1.00 88.69 129 GLY A CA 1
ATOM 984 C C . GLY A 1 129 ? -3.930 5.904 4.718 1.00 88.69 129 GLY A C 1
ATOM 985 O O . GLY A 1 129 ? -4.266 5.955 5.900 1.00 88.69 129 GLY A O 1
ATOM 986 N N . PHE A 1 130 ? -2.682 6.135 4.328 1.00 84.25 130 PHE A N 1
ATOM 987 C CA . PHE A 1 130 ? -1.644 6.668 5.210 1.00 84.25 130 PHE A CA 1
ATOM 988 C C . PHE A 1 130 ? -0.763 7.671 4.461 1.00 84.25 130 PHE A C 1
ATOM 990 O O . PHE A 1 130 ? -0.745 7.717 3.233 1.00 84.25 130 PHE A O 1
ATOM 997 N N . TYR A 1 131 ? -0.039 8.504 5.206 1.00 82.19 131 TYR A N 1
ATOM 998 C CA . TYR A 1 131 ? 0.879 9.491 4.642 1.00 82.19 131 TYR A CA 1
ATOM 999 C C . TYR A 1 131 ? 2.321 9.087 4.931 1.00 82.19 131 TYR A C 1
ATOM 1001 O O . TYR A 1 131 ? 2.697 8.883 6.082 1.00 82.19 131 TYR A O 1
ATOM 1009 N N . ASP A 1 132 ? 3.136 9.026 3.882 1.00 75.62 132 ASP A N 1
ATOM 1010 C CA . ASP A 1 132 ? 4.576 8.735 3.954 1.00 75.62 132 ASP A CA 1
ATOM 1011 C C . ASP A 1 132 ? 5.446 10.008 3.893 1.00 75.62 132 ASP A C 1
ATOM 1013 O O . ASP A 1 132 ? 6.662 9.961 3.700 1.00 75.62 132 ASP A O 1
ATOM 1017 N N . GLY A 1 133 ? 4.801 11.175 4.002 1.00 79.44 133 GLY A N 1
ATOM 1018 C CA . GLY A 1 133 ? 5.434 12.497 4.055 1.00 79.44 133 GLY A CA 1
ATOM 1019 C C . GLY A 1 133 ? 5.679 13.166 2.723 1.00 79.44 133 GLY A C 1
ATOM 1020 O O . GLY A 1 133 ? 6.023 14.343 2.719 1.00 79.44 133 GLY A O 1
ATOM 1021 N N . ARG A 1 134 ? 5.463 12.476 1.601 1.00 80.19 134 ARG A N 1
ATOM 1022 C CA . ARG A 1 134 ? 5.377 13.146 0.292 1.00 80.19 134 ARG A CA 1
ATOM 1023 C C . ARG A 1 134 ? 4.055 12.896 -0.409 1.00 80.19 134 ARG A C 1
ATOM 1025 O O . ARG A 1 134 ? 3.629 13.730 -1.195 1.00 80.19 134 ARG A O 1
ATOM 1032 N N . SER A 1 135 ? 3.405 11.773 -0.126 1.00 81.62 135 SER A N 1
ATOM 1033 C CA . SER A 1 135 ? 2.160 11.393 -0.783 1.00 81.62 135 SER A CA 1
ATOM 1034 C C . SER A 1 135 ? 1.244 10.624 0.156 1.00 81.62 135 SER A C 1
ATOM 1036 O O . SER A 1 135 ? 1.697 9.973 1.102 1.00 81.62 135 SER A O 1
ATOM 1038 N N . ARG A 1 136 ? -0.054 10.694 -0.134 1.00 87.75 136 ARG A N 1
ATOM 1039 C CA . ARG A 1 136 ? -1.031 9.764 0.415 1.00 87.75 136 ARG A CA 1
ATOM 1040 C C . ARG A 1 136 ? -0.881 8.435 -0.317 1.00 87.75 136 ARG A C 1
ATOM 1042 O O . ARG A 1 136 ? -0.905 8.401 -1.543 1.00 87.75 136 ARG A O 1
ATOM 1049 N N . GLN A 1 137 ? -0.715 7.373 0.447 1.00 88.50 137 GLN A N 1
ATOM 1050 C CA . GLN A 1 137 ? -0.712 5.999 -0.024 1.00 88.50 137 GLN A CA 1
ATOM 1051 C C . GLN A 1 137 ? -2.000 5.331 0.432 1.00 88.50 137 GLN A C 1
ATOM 1053 O O . GLN A 1 137 ? -2.529 5.658 1.493 1.00 88.50 137 GLN A O 1
ATOM 1058 N N . GLU A 1 138 ? -2.508 4.409 -0.376 1.00 91.31 138 GLU A N 1
ATOM 1059 C CA . GLU A 1 138 ? -3.722 3.655 -0.078 1.00 91.31 138 GLU A CA 1
ATOM 1060 C C . GLU A 1 138 ? -3.448 2.172 -0.284 1.00 91.31 138 GLU A C 1
ATOM 1062 O O . GLU A 1 138 ? -2.882 1.763 -1.301 1.00 91.31 138 GLU A O 1
ATOM 1067 N N . VAL A 1 139 ? -3.821 1.369 0.706 1.00 90.81 139 VAL A N 1
ATOM 1068 C CA . VAL A 1 139 ? -3.665 -0.086 0.693 1.00 90.81 139 VAL A CA 1
ATOM 1069 C C . VAL A 1 139 ? -4.969 -0.726 1.130 1.00 90.81 139 VAL A C 1
ATOM 1071 O O . VAL A 1 139 ? -5.684 -0.183 1.974 1.00 90.81 139 VAL A O 1
ATOM 1074 N N . LEU A 1 140 ? -5.288 -1.883 0.558 1.00 92.56 140 LEU A N 1
ATOM 1075 C CA . LEU A 1 140 ? -6.363 -2.709 1.087 1.00 92.56 140 LEU A CA 1
ATOM 1076 C C . LEU A 1 140 ? -5.827 -3.459 2.298 1.00 92.56 140 LEU A C 1
ATOM 1078 O O . LEU A 1 140 ? -4.701 -3.952 2.285 1.00 92.56 140 LEU A O 1
ATOM 1082 N N . VAL A 1 141 ? -6.626 -3.537 3.349 1.00 90.69 141 VAL A N 1
ATOM 1083 C CA . VAL A 1 141 ? -6.257 -4.172 4.607 1.00 90.69 141 VAL A CA 1
ATOM 1084 C C . VAL A 1 141 ? -7.328 -5.178 4.977 1.00 90.69 141 VAL A C 1
ATOM 1086 O O . VAL A 1 141 ? -8.513 -4.861 4.957 1.00 90.69 141 VAL A O 1
ATOM 1089 N N . ARG A 1 142 ? -6.918 -6.389 5.335 1.00 92.38 142 ARG A N 1
ATOM 1090 C CA . ARG A 1 142 ? -7.797 -7.413 5.901 1.00 92.38 142 ARG A CA 1
ATOM 1091 C C . ARG A 1 142 ? -7.368 -7.695 7.331 1.00 92.38 142 ARG A C 1
ATOM 1093 O O . ARG A 1 142 ? -6.186 -7.882 7.596 1.00 92.38 142 ARG A O 1
ATOM 1100 N N . ALA A 1 143 ? -8.318 -7.693 8.253 1.00 89.06 143 ALA A N 1
ATOM 1101 C CA . ALA A 1 143 ? -8.093 -8.031 9.649 1.00 89.06 143 ALA A CA 1
ATOM 1102 C C . ALA A 1 143 ? -8.248 -9.540 9.863 1.00 89.06 143 ALA A C 1
ATOM 1104 O O . ALA A 1 143 ? -9.200 -10.138 9.366 1.00 89.06 143 ALA A O 1
ATOM 1105 N N . CYS A 1 144 ? -7.351 -10.161 10.627 1.00 89.12 144 CYS A N 1
ATOM 1106 C CA . CYS A 1 144 ? -7.531 -11.538 11.077 1.00 89.12 144 CYS A CA 1
ATOM 1107 C C . CYS A 1 144 ? -8.671 -11.640 12.101 1.00 89.12 144 CYS A C 1
ATOM 1109 O O . CYS A 1 144 ? -8.608 -11.035 13.171 1.00 89.12 144 CYS A O 1
ATOM 1111 N N . LEU A 1 145 ? -9.684 -12.462 11.816 1.00 89.44 145 LEU A N 1
ATOM 1112 C CA . LEU A 1 145 ? -10.800 -12.712 12.734 1.00 89.44 145 LEU A CA 1
ATOM 1113 C C . LEU A 1 145 ? -10.617 -13.979 13.585 1.00 89.44 145 LEU A C 1
ATOM 1115 O O . LEU A 1 145 ? -11.488 -14.302 14.390 1.00 89.44 145 LEU A O 1
ATOM 1119 N N . CYS A 1 146 ? -9.484 -14.683 13.472 1.00 89.31 146 CYS A N 1
ATOM 1120 C CA . CYS A 1 146 ? -9.190 -15.868 14.290 1.00 89.31 146 CYS A CA 1
ATOM 1121 C C . CYS A 1 146 ? -9.069 -15.543 15.788 1.00 89.31 146 CYS A C 1
ATOM 1123 O O . CYS A 1 146 ? -9.265 -16.419 16.626 1.00 89.31 146 CYS A O 1
ATOM 1125 N N . ASN A 1 147 ? -8.738 -14.295 16.144 1.00 83.19 147 ASN A N 1
ATOM 1126 C CA . ASN A 1 147 ? -8.737 -13.833 17.530 1.00 83.19 147 ASN A CA 1
ATOM 1127 C C . ASN A 1 147 ? -9.156 -12.351 17.623 1.00 83.19 147 ASN A C 1
ATOM 1129 O O . ASN A 1 147 ? -8.307 -11.460 17.510 1.00 83.19 147 ASN A O 1
ATOM 1133 N N . PRO A 1 148 ? -10.442 -12.055 17.880 1.00 72.06 148 PRO A N 1
ATOM 1134 C CA . PRO A 1 148 ? -10.953 -10.684 17.886 1.00 72.06 148 PRO A CA 1
ATOM 1135 C C . PRO A 1 148 ? -10.356 -9.805 18.998 1.00 72.06 148 PRO A C 1
ATOM 1137 O O . PRO A 1 148 ? -10.321 -8.581 18.864 1.00 72.06 148 PRO A O 1
ATOM 1140 N N . ASN A 1 149 ? -9.826 -10.397 20.075 1.00 71.88 149 ASN A N 1
ATOM 1141 C CA . ASN A 1 149 ? -9.176 -9.641 21.151 1.00 71.88 149 ASN A CA 1
ATOM 1142 C C . ASN A 1 149 ? -7.791 -9.107 20.745 1.00 71.88 149 ASN A C 1
ATOM 1144 O O . ASN A 1 149 ? -7.335 -8.105 21.295 1.00 71.88 149 ASN A O 1
ATOM 1148 N N . ARG A 1 150 ? -7.137 -9.726 19.754 1.00 66.44 150 ARG A N 1
ATOM 1149 C CA . ARG A 1 150 ? -5.792 -9.355 19.288 1.00 66.44 150 ARG A CA 1
ATOM 1150 C C . ARG A 1 150 ? -5.803 -8.116 18.376 1.00 66.44 150 ARG A C 1
ATOM 1152 O O . ARG A 1 150 ? -4.895 -7.289 18.441 1.00 66.44 150 ARG A O 1
ATOM 1159 N N . LEU A 1 151 ? -6.892 -7.906 17.631 1.00 60.34 151 LEU A N 1
ATOM 1160 C CA . LEU A 1 151 ? -7.062 -6.787 16.690 1.00 60.34 151 LEU A CA 1
ATOM 1161 C C . LEU A 1 151 ? -7.008 -5.395 17.341 1.00 60.34 151 LEU A C 1
ATOM 1163 O O . LEU A 1 151 ? -6.547 -4.427 16.728 1.00 60.34 151 LEU A O 1
ATOM 1167 N N . LYS A 1 152 ? -7.441 -5.276 18.604 1.00 60.50 152 LYS A N 1
ATOM 1168 C CA . LYS A 1 152 ? -7.405 -3.999 19.340 1.00 60.50 152 LYS A CA 1
ATOM 1169 C C . LYS A 1 152 ? -5.973 -3.534 19.624 1.00 60.50 152 LYS A C 1
ATOM 1171 O O . LYS A 1 152 ? -5.719 -2.335 19.632 1.00 60.50 152 LYS A O 1
ATOM 1176 N N . ILE A 1 153 ? -5.045 -4.471 19.812 1.00 57.09 153 ILE A N 1
ATOM 1177 C CA . ILE A 1 153 ? -3.635 -4.193 20.119 1.00 57.09 153 ILE A CA 1
ATOM 1178 C C . ILE A 1 153 ? -2.844 -4.006 18.816 1.00 57.09 153 ILE A C 1
ATOM 1180 O O . ILE A 1 153 ? -2.013 -3.102 18.700 1.00 57.09 153 ILE A O 1
ATOM 1184 N N . GLU A 1 154 ? -3.151 -4.817 17.802 1.00 57.31 154 GLU A N 1
ATOM 1185 C CA . GLU A 1 154 ? -2.416 -4.834 16.539 1.00 57.31 154 GLU A CA 1
ATOM 1186 C C . GLU A 1 154 ? -2.680 -3.612 15.660 1.00 57.31 154 GLU A C 1
ATOM 1188 O O . GLU A 1 154 ? -1.772 -3.198 14.957 1.00 57.31 154 GLU A O 1
ATOM 1193 N N . SER A 1 155 ? -3.838 -2.947 15.742 1.00 61.34 155 SER A N 1
ATOM 1194 C CA . SER A 1 155 ? -4.089 -1.725 14.951 1.00 61.34 155 SER A CA 1
ATOM 1195 C C . SER A 1 155 ? -3.176 -0.544 15.330 1.00 61.34 155 SER A C 1
ATOM 1197 O O . SER A 1 155 ? -2.716 0.196 14.455 1.00 61.34 155 SER A O 1
ATOM 1199 N N . ALA A 1 156 ? -2.851 -0.389 16.619 1.00 60.59 156 ALA A N 1
ATOM 1200 C CA . ALA A 1 156 ? -1.936 0.642 17.109 1.00 60.59 156 ALA A CA 1
ATOM 1201 C C . ALA A 1 156 ? -0.466 0.280 16.844 1.00 60.59 156 ALA A C 1
ATOM 1203 O O . ALA A 1 156 ? 0.313 1.136 16.419 1.00 60.59 156 ALA A O 1
ATOM 1204 N N . ALA A 1 157 ? -0.098 -0.991 17.043 1.00 60.31 157 ALA A N 1
ATOM 1205 C CA . ALA A 1 157 ? 1.228 -1.502 16.701 1.00 60.31 157 ALA A CA 1
ATOM 1206 C C . ALA A 1 157 ? 1.477 -1.463 15.184 1.00 60.31 157 ALA A C 1
ATOM 1208 O O . ALA A 1 157 ? 2.572 -1.128 14.758 1.00 60.31 157 ALA A O 1
ATOM 1209 N N . TRP A 1 158 ? 0.451 -1.705 14.370 1.00 65.12 158 TRP A N 1
ATOM 1210 C CA . TRP A 1 158 ? 0.483 -1.602 12.913 1.00 65.12 158 TRP A CA 1
ATOM 1211 C C . TRP A 1 158 ? 0.689 -0.166 12.445 1.00 65.12 158 TRP A C 1
ATOM 1213 O O . TRP A 1 158 ? 1.573 0.081 11.629 1.00 65.12 158 TRP A O 1
ATOM 1223 N N . LEU A 1 159 ? -0.056 0.803 12.995 1.00 63.72 159 LEU A N 1
ATOM 1224 C CA . LEU A 1 159 ? 0.213 2.217 12.725 1.00 63.72 159 LEU A CA 1
ATOM 1225 C C . LEU A 1 159 ? 1.641 2.572 13.137 1.00 63.72 159 LEU A C 1
ATOM 1227 O O . LEU A 1 159 ? 2.327 3.253 12.385 1.00 63.72 159 LEU A O 1
ATOM 1231 N N . ALA A 1 160 ? 2.112 2.092 14.290 1.00 63.47 160 ALA A N 1
ATOM 1232 C CA . ALA A 1 160 ? 3.480 2.320 14.736 1.00 63.47 160 ALA A CA 1
ATOM 1233 C C . ALA A 1 160 ? 4.517 1.674 13.803 1.00 63.47 160 ALA A C 1
ATOM 1235 O O . ALA A 1 160 ? 5.509 2.324 13.499 1.00 63.47 160 ALA A O 1
ATOM 1236 N N . GLU A 1 161 ? 4.278 0.464 13.300 1.00 59.34 161 GLU A N 1
ATOM 1237 C CA . GLU A 1 161 ? 5.188 -0.290 12.433 1.00 59.34 161 GLU A CA 1
ATOM 1238 C C . GLU A 1 161 ? 5.222 0.278 11.012 1.00 59.34 161 GLU A C 1
ATOM 1240 O O . GLU A 1 161 ? 6.298 0.540 10.482 1.00 59.34 161 GLU A O 1
ATOM 1245 N N . ILE A 1 162 ? 4.070 0.613 10.426 1.00 62.44 162 ILE A N 1
ATOM 1246 C CA . ILE A 1 162 ? 4.003 1.366 9.165 1.00 62.44 162 ILE A CA 1
ATOM 1247 C C . ILE A 1 162 ? 4.656 2.742 9.323 1.00 62.44 162 ILE A C 1
ATOM 1249 O O . ILE A 1 162 ? 5.399 3.179 8.444 1.00 62.44 162 ILE A O 1
ATOM 1253 N N . THR A 1 163 ? 4.456 3.413 10.461 1.00 58.50 163 THR A N 1
ATOM 1254 C CA . THR A 1 163 ? 5.113 4.700 10.741 1.00 58.50 163 THR A CA 1
ATOM 1255 C C . THR A 1 163 ? 6.627 4.542 10.942 1.00 58.50 163 THR A C 1
ATOM 1257 O O . THR A 1 163 ? 7.399 5.407 10.520 1.00 58.50 163 THR A O 1
ATOM 1260 N N . ARG A 1 164 ? 7.076 3.429 11.540 1.00 58.22 164 ARG A N 1
ATOM 1261 C CA . ARG A 1 164 ? 8.489 3.073 11.743 1.00 58.22 164 ARG A CA 1
ATOM 1262 C C . ARG A 1 164 ? 9.172 2.781 10.410 1.00 58.22 164 ARG A C 1
ATOM 1264 O O . ARG A 1 164 ? 10.238 3.333 10.140 1.00 58.22 164 ARG A O 1
ATOM 1271 N N . LEU A 1 165 ? 8.529 1.991 9.551 1.00 55.78 165 LEU A N 1
ATOM 1272 C CA . LEU A 1 165 ? 8.981 1.683 8.192 1.00 55.78 165 LEU A CA 1
ATOM 1273 C C . LEU A 1 165 ? 8.907 2.910 7.260 1.00 55.78 165 LEU A C 1
ATOM 1275 O O . LEU A 1 165 ? 9.673 2.999 6.303 1.00 55.78 165 LEU A O 1
ATOM 1279 N N . GLY A 1 166 ? 8.029 3.877 7.555 1.00 50.81 166 GLY A N 1
ATOM 1280 C CA . GLY A 1 166 ? 7.828 5.116 6.794 1.00 50.81 166 GLY A CA 1
ATOM 1281 C C . GLY A 1 166 ? 8.692 6.323 7.196 1.00 50.81 166 GLY A C 1
ATOM 1282 O O . GLY A 1 166 ? 8.563 7.366 6.565 1.00 50.81 166 GLY A O 1
ATOM 1283 N N . ARG A 1 167 ? 9.569 6.224 8.210 1.00 45.94 167 ARG A N 1
ATOM 1284 C CA . ARG A 1 167 ? 10.349 7.353 8.781 1.00 45.94 167 ARG A CA 1
ATOM 1285 C C . ARG A 1 167 ? 9.502 8.623 9.013 1.00 45.94 167 ARG A C 1
ATOM 1287 O O . ARG A 1 167 ? 9.641 9.614 8.300 1.00 45.94 167 ARG A O 1
ATOM 1294 N N . PHE A 1 168 ? 8.692 8.638 10.076 1.00 41.81 168 PHE A N 1
ATOM 1295 C CA . PHE A 1 168 ? 8.002 9.846 10.562 1.00 41.81 168 PHE A CA 1
ATOM 1296 C C . PHE A 1 168 ? 8.359 10.186 12.013 1.00 41.81 168 PHE A C 1
ATOM 1298 O O . PHE A 1 168 ? 8.007 9.452 12.931 1.00 41.81 168 PHE A O 1
ATOM 1305 N N . THR A 1 169 ? 8.991 11.343 12.240 1.00 39.66 169 THR A N 1
ATOM 1306 C CA . THR A 1 169 ? 9.254 11.892 13.588 1.00 39.66 169 THR A CA 1
ATOM 1307 C C . THR A 1 169 ? 8.477 13.176 13.915 1.00 39.66 169 THR A C 1
ATOM 1309 O O . THR A 1 169 ? 8.479 13.592 15.070 1.00 39.66 169 THR A O 1
ATOM 1312 N N . ALA A 1 170 ? 7.740 13.787 12.976 1.00 39.56 170 ALA A N 1
ATOM 1313 C CA . ALA A 1 170 ? 7.109 15.095 13.221 1.00 39.56 170 ALA A CA 1
ATOM 1314 C C . ALA A 1 170 ? 5.590 15.056 13.508 1.00 39.56 170 ALA A C 1
ATOM 1316 O O . ALA A 1 170 ? 5.130 15.703 14.448 1.00 39.56 170 ALA A O 1
ATOM 1317 N N . HIS A 1 171 ? 4.790 14.272 12.775 1.00 40.88 171 HIS A N 1
ATOM 1318 C CA . HIS A 1 171 ? 3.318 14.363 12.863 1.00 40.88 171 HIS A CA 1
ATOM 1319 C C . HIS A 1 171 ? 2.694 13.576 14.032 1.00 40.88 171 HIS A C 1
ATOM 1321 O O . HIS A 1 171 ? 1.682 13.994 14.597 1.00 40.88 171 HIS A O 1
ATOM 1327 N N . LEU A 1 172 ? 3.350 12.509 14.510 1.00 38.41 172 LEU A N 1
ATOM 1328 C CA . LEU A 1 172 ? 2.902 11.794 15.712 1.00 38.41 172 LEU A CA 1
ATOM 1329 C C . LEU A 1 172 ? 3.000 12.640 16.988 1.00 38.41 172 LEU A C 1
ATOM 1331 O O . LEU A 1 172 ? 2.276 12.354 17.935 1.00 38.41 172 LEU A O 1
ATOM 1335 N N . ARG A 1 173 ? 3.811 13.710 17.036 1.00 41.00 173 ARG A N 1
ATOM 1336 C CA . ARG A 1 173 ? 3.746 14.666 18.159 1.00 41.00 173 ARG A CA 1
ATOM 1337 C C . ARG A 1 173 ? 2.420 15.417 18.175 1.00 41.00 173 ARG A C 1
ATOM 1339 O O . ARG A 1 173 ? 1.883 15.644 19.252 1.00 41.00 173 ARG A O 1
ATOM 1346 N N . GLN A 1 174 ? 1.870 15.763 17.014 1.00 39.19 174 GLN A N 1
ATOM 1347 C CA . GLN A 1 174 ? 0.617 16.508 16.922 1.00 39.19 174 GLN A CA 1
ATOM 1348 C C . GLN A 1 174 ? -0.600 15.604 17.155 1.00 39.19 174 GLN A C 1
ATOM 1350 O O . GLN A 1 174 ? -1.512 16.005 17.878 1.00 39.19 174 GLN A O 1
ATOM 1355 N N . VAL A 1 175 ? -0.565 14.358 16.665 1.00 40.03 175 VAL A N 1
ATOM 1356 C CA . VAL A 1 175 ? -1.601 13.343 16.942 1.00 40.03 175 VAL A CA 1
ATOM 1357 C C . VAL A 1 175 ? -1.538 12.843 18.392 1.00 40.03 175 VAL A C 1
ATOM 1359 O O . VAL A 1 175 ? -2.569 12.765 19.046 1.00 40.03 175 VAL A O 1
ATOM 1362 N N . ARG A 1 176 ? -0.351 12.618 18.982 1.00 44.09 176 ARG A N 1
ATOM 1363 C CA . ARG A 1 176 ? -0.238 12.299 20.423 1.00 44.09 176 ARG A CA 1
ATOM 1364 C C . ARG A 1 176 ? -0.631 13.472 21.315 1.00 44.09 176 ARG A C 1
ATOM 1366 O O . ARG A 1 176 ? -1.208 13.252 22.376 1.00 44.09 176 ARG A O 1
ATOM 1373 N N . LYS A 1 177 ? -0.360 14.718 20.911 1.00 44.81 177 LYS A N 1
ATOM 1374 C CA . LYS A 1 177 ? -0.822 15.898 21.658 1.00 44.81 177 LYS A CA 1
ATOM 1375 C C . LYS A 1 177 ? -2.347 16.018 21.595 1.00 44.81 177 LYS A C 1
ATOM 1377 O O . LYS A 1 177 ? -2.957 16.257 22.622 1.00 44.81 177 LYS A O 1
ATOM 1382 N N . SER A 1 178 ? -2.977 15.749 20.452 1.00 41.22 178 SER A N 1
ATOM 1383 C CA . SER A 1 178 ? -4.446 15.768 20.332 1.00 41.22 178 SER A CA 1
ATOM 1384 C C . SER A 1 178 ? -5.127 14.561 20.994 1.00 41.22 178 SER A C 1
ATOM 1386 O O . SER A 1 178 ? -6.146 14.740 21.651 1.00 41.22 178 SER A O 1
ATOM 1388 N N . GLN A 1 179 ? -4.538 13.362 20.945 1.00 44.81 179 GLN A N 1
ATOM 1389 C CA . GLN A 1 179 ? -5.047 12.176 21.650 1.00 44.81 179 GLN A CA 1
ATOM 1390 C C . GLN A 1 179 ? -4.841 12.244 23.170 1.00 44.81 179 GLN A C 1
ATOM 1392 O O . GLN A 1 179 ? -5.721 11.823 23.909 1.00 44.81 179 GLN A O 1
ATOM 1397 N N . SER A 1 180 ? -3.733 12.811 23.667 1.00 48.00 180 SER A N 1
ATOM 1398 C CA . SER A 1 180 ? -3.549 13.038 25.114 1.00 48.00 180 SER A CA 1
ATOM 1399 C C . SER A 1 180 ? -4.445 14.155 25.649 1.00 48.00 180 SER A C 1
ATOM 1401 O O . SER A 1 180 ? -4.910 14.061 26.781 1.00 48.00 180 SER A O 1
ATOM 1403 N N . LEU A 1 181 ? -4.741 15.179 24.842 1.00 47.22 181 LEU A N 1
ATOM 1404 C CA . LEU A 1 181 ? -5.758 16.180 25.173 1.00 47.22 181 LEU A CA 1
ATOM 1405 C C . LEU A 1 181 ? -7.171 15.575 25.160 1.00 47.22 181 LEU A C 1
ATOM 1407 O O . LEU A 1 181 ? -7.940 15.848 26.075 1.00 47.22 181 LEU A O 1
ATOM 1411 N N . GLY A 1 182 ? -7.489 14.703 24.198 1.00 45.22 182 GLY A N 1
ATOM 1412 C CA . GLY A 1 182 ? -8.757 13.965 24.161 1.00 45.22 182 GLY A CA 1
ATOM 1413 C C . GLY A 1 182 ? -8.920 12.981 25.323 1.00 45.22 182 GLY A C 1
ATOM 1414 O O . GLY A 1 182 ? -9.980 12.931 25.935 1.00 45.22 182 GLY A O 1
ATOM 1415 N N . ALA A 1 183 ? -7.859 12.257 25.693 1.00 47.09 183 ALA A N 1
ATOM 1416 C CA . ALA A 1 183 ? -7.870 11.341 26.833 1.00 47.09 183 ALA A CA 1
ATOM 1417 C C . ALA A 1 183 ? -8.059 12.084 28.164 1.00 47.09 183 ALA A C 1
ATOM 1419 O O . ALA A 1 183 ? -8.869 11.664 28.985 1.00 47.09 183 ALA A O 1
ATOM 1420 N N . LYS A 1 184 ? -7.387 13.231 28.348 1.00 62.72 184 LYS A N 1
ATOM 1421 C CA . LYS A 1 184 ? -7.588 14.094 29.523 1.00 62.72 184 LYS A CA 1
ATOM 1422 C C . LYS A 1 184 ? -8.995 14.696 29.571 1.00 62.72 184 LYS A C 1
ATOM 1424 O O . LYS A 1 184 ? -9.589 14.749 30.641 1.00 62.72 184 LYS A O 1
ATOM 1429 N N . ALA A 1 185 ? -9.546 15.103 28.424 1.00 57.47 185 ALA A N 1
ATOM 1430 C CA . ALA A 1 185 ? -10.918 15.603 28.342 1.00 57.47 185 ALA A CA 1
ATOM 1431 C C . ALA A 1 185 ? -11.953 14.516 28.682 1.00 57.47 185 ALA A C 1
ATOM 1433 O O . ALA A 1 185 ? -12.945 14.808 29.348 1.00 57.47 185 ALA A O 1
ATOM 1434 N N . ASN A 1 186 ? -11.705 13.265 28.280 1.00 66.94 186 ASN A N 1
ATOM 1435 C CA . ASN A 1 186 ? -12.588 12.144 28.592 1.00 66.94 186 ASN A CA 1
ATOM 1436 C C . ASN A 1 186 ? -12.521 11.755 30.081 1.00 66.94 186 ASN A C 1
ATOM 1438 O O . ASN A 1 186 ?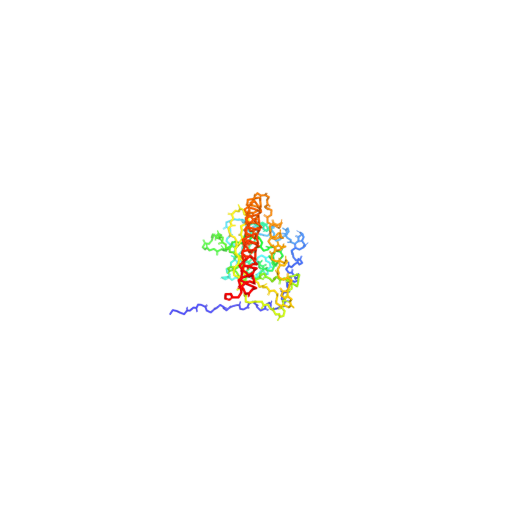 -13.558 11.599 30.718 1.00 66.94 186 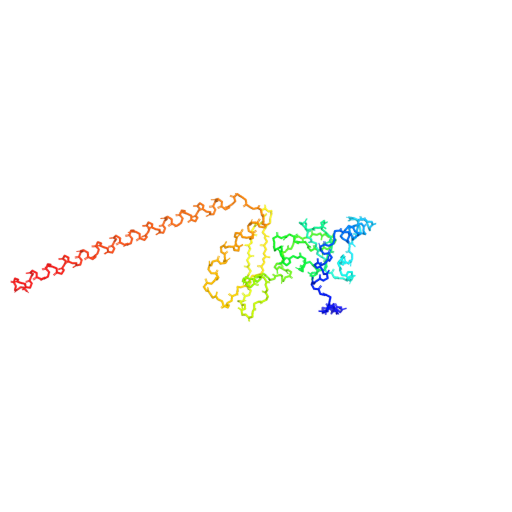ASN A O 1
ATOM 1442 N N . GLU A 1 187 ? -11.320 11.702 30.671 1.00 78.25 187 GLU A N 1
ATOM 1443 C CA . GLU A 1 187 ? -11.136 11.411 32.103 1.00 78.25 187 GLU A CA 1
ATOM 1444 C C . GLU A 1 187 ? -11.790 12.481 33.001 1.00 78.25 187 GLU A C 1
ATOM 1446 O O . GLU A 1 187 ? -12.390 12.173 34.033 1.00 78.25 187 GLU A O 1
ATOM 1451 N N . GLU A 1 188 ? -11.720 13.757 32.610 1.00 80.44 188 GLU A N 1
ATOM 1452 C CA . GLU A 1 188 ? -12.380 14.835 33.350 1.00 80.44 188 GLU A CA 1
ATOM 1453 C C . GLU A 1 188 ? -13.908 14.830 33.168 1.00 80.44 188 GLU A C 1
ATOM 1455 O O . GLU A 1 188 ? -14.645 15.119 34.117 1.00 80.44 188 GLU A O 1
ATOM 1460 N N . GLY A 1 189 ? -14.394 14.439 31.987 1.00 77.94 189 GLY A N 1
ATOM 1461 C CA . GLY A 1 189 ? -15.815 14.196 31.734 1.00 77.94 189 GLY A CA 1
ATOM 1462 C C . GLY A 1 189 ? -16.382 13.080 32.616 1.00 77.94 189 GLY A C 1
ATOM 1463 O O . GLY A 1 189 ? -17.410 13.272 33.270 1.00 77.94 189 GLY A O 1
ATOM 1464 N N . GLU A 1 190 ? -15.676 11.952 32.715 1.00 80.62 190 GLU A N 1
ATOM 1465 C CA . GLU A 1 190 ? -16.058 10.825 33.574 1.00 80.62 190 GLU A CA 1
ATOM 1466 C C . GLU A 1 190 ? -16.058 11.208 35.061 1.00 80.62 190 GLU A C 1
ATOM 1468 O O . GLU A 1 190 ? -17.010 10.891 35.781 1.00 80.62 190 GLU A O 1
ATOM 1473 N N . LYS A 1 191 ? -15.056 11.968 35.529 1.00 88.94 191 LYS A N 1
ATOM 1474 C CA . LYS A 1 191 ? -15.022 12.480 36.913 1.00 88.94 191 LYS A CA 1
ATOM 1475 C C . LYS A 1 191 ? -16.209 13.397 37.218 1.00 88.94 191 LYS A C 1
ATOM 1477 O O . LYS A 1 191 ? -16.838 13.238 38.267 1.00 88.94 191 LYS A O 1
ATOM 1482 N N . LYS A 1 192 ? -16.564 14.311 36.305 1.00 89.88 192 LYS A N 1
ATOM 1483 C CA . LYS A 1 192 ? -17.735 15.197 36.462 1.00 89.88 192 LYS A CA 1
ATOM 1484 C C . LYS A 1 192 ? -19.052 14.421 36.476 1.00 89.88 192 LYS A C 1
ATOM 1486 O O . LYS A 1 192 ? -19.945 14.740 37.269 1.00 89.88 192 LYS A O 1
ATOM 1491 N N . LEU A 1 193 ? -19.176 13.390 35.640 1.00 80.88 193 LEU A N 1
ATOM 1492 C CA . LEU A 1 193 ? -20.353 12.523 35.618 1.00 80.88 193 LEU A CA 1
ATOM 1493 C C . LEU A 1 193 ? -20.496 11.758 36.941 1.00 80.88 193 LEU A C 1
ATOM 1495 O O . LEU A 1 193 ? -21.561 11.797 37.560 1.00 80.88 193 LEU A O 1
ATOM 1499 N N . LEU A 1 194 ? -19.411 11.148 37.426 1.00 90.38 194 LEU A N 1
ATOM 1500 C CA . LEU A 1 194 ? -19.390 10.418 38.695 1.00 90.38 194 LEU A CA 1
ATOM 1501 C C .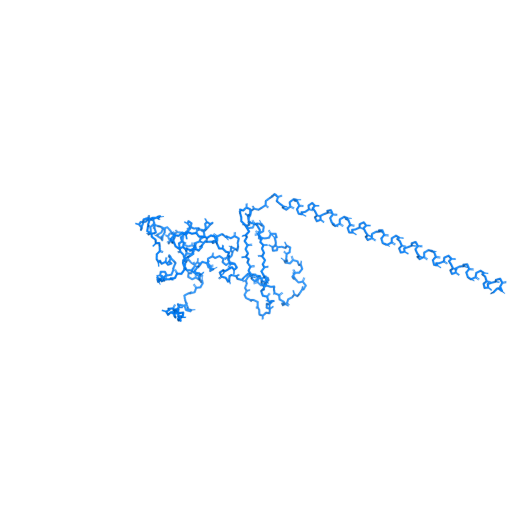 LEU A 1 194 ? -19.728 11.329 39.888 1.00 90.38 194 LEU A C 1
ATOM 1503 O O . LEU A 1 194 ? -20.489 10.948 40.779 1.00 90.38 194 LEU A O 1
ATOM 1507 N N . GLU A 1 195 ? -19.205 12.557 39.909 1.00 95.81 195 GLU A N 1
ATOM 1508 C CA . GLU A 1 195 ? -19.528 13.537 40.950 1.00 95.81 195 GLU A CA 1
ATOM 1509 C C . GLU A 1 195 ? -21.015 13.930 40.926 1.00 95.81 195 GLU A C 1
ATOM 1511 O O . GLU A 1 195 ? -21.660 14.015 41.977 1.00 95.81 195 GLU A O 1
ATOM 1516 N N . THR A 1 196 ? -21.580 14.118 39.731 1.00 89.56 196 THR A N 1
ATOM 1517 C CA . THR A 1 196 ? -23.003 14.432 39.535 1.00 89.56 196 THR A CA 1
ATOM 1518 C C . THR A 1 196 ? -23.894 13.290 40.021 1.00 89.56 196 THR A C 1
ATOM 1520 O O . THR A 1 196 ? -24.869 13.532 40.737 1.00 89.56 196 THR A O 1
ATOM 1523 N N . MET A 1 197 ? -23.530 12.041 39.718 1.00 84.19 197 MET A N 1
ATOM 1524 C CA . MET A 1 197 ? -24.229 10.858 40.229 1.00 84.19 197 MET A CA 1
ATOM 1525 C C . MET A 1 197 ? -24.189 10.797 41.761 1.00 84.19 197 MET A C 1
ATOM 1527 O O . MET A 1 197 ? -25.237 10.689 42.396 1.00 84.19 197 MET A O 1
ATOM 1531 N N . ARG 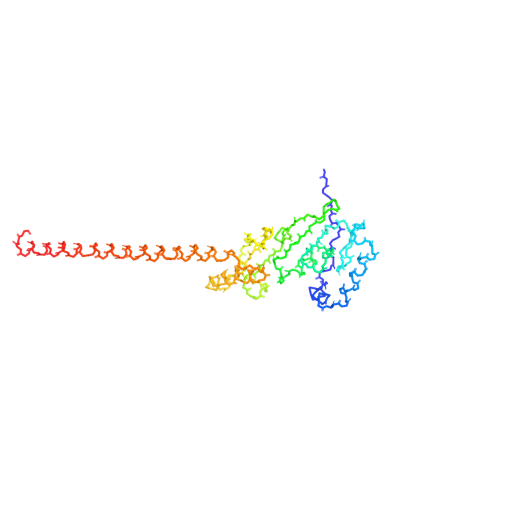A 1 198 ? -23.019 11.005 42.382 1.00 95.69 198 ARG A N 1
ATOM 1532 C CA . ARG A 1 198 ? -22.881 11.051 43.852 1.00 95.69 198 ARG A CA 1
ATOM 1533 C C . ARG A 1 198 ? -23.687 12.178 44.502 1.00 95.69 198 ARG A C 1
ATOM 1535 O O . ARG A 1 198 ? -24.125 12.050 45.646 1.00 95.69 198 ARG A O 1
ATOM 1542 N N . LYS A 1 199 ? -23.857 13.322 43.830 1.00 94.19 199 LYS A N 1
ATOM 1543 C CA . LYS A 1 199 ? -24.730 14.410 44.312 1.00 94.19 199 LYS A CA 1
ATOM 1544 C C . LYS A 1 199 ? -26.200 13.990 44.273 1.00 94.19 199 LYS A C 1
ATOM 1546 O O . LYS A 1 199 ? -26.897 14.191 45.264 1.00 94.19 199 LYS A O 1
ATOM 1551 N N . ARG A 1 200 ? -26.643 13.349 43.186 1.00 88.19 200 ARG A N 1
ATOM 1552 C CA . ARG A 1 200 ? -28.010 12.815 43.064 1.00 88.19 200 ARG A CA 1
ATOM 1553 C C . ARG A 1 200 ? -28.304 11.748 44.114 1.00 88.19 200 ARG A C 1
ATOM 1555 O O . ARG A 1 200 ? -29.314 11.854 44.796 1.00 88.19 200 ARG A O 1
ATOM 1562 N N . GLU A 1 201 ? -27.402 10.795 44.332 1.00 92.06 201 GLU A N 1
ATOM 1563 C CA . GLU A 1 201 ? -27.571 9.772 45.376 1.00 92.06 201 GLU A CA 1
ATOM 1564 C C . GLU A 1 201 ? -27.698 10.368 46.782 1.00 92.06 201 GLU A C 1
ATOM 1566 O O . GLU A 1 201 ? -28.490 9.891 47.593 1.00 92.06 201 GLU A O 1
ATOM 1571 N N . ARG A 1 202 ? -26.925 11.418 47.091 1.00 97.31 202 ARG A N 1
ATOM 1572 C CA . ARG A 1 202 ? -27.037 12.127 48.373 1.00 97.31 202 ARG A CA 1
ATOM 1573 C C . ARG A 1 202 ? -28.374 12.852 48.511 1.00 97.31 202 ARG A C 1
ATOM 1575 O O . ARG A 1 202 ? -28.948 12.833 49.594 1.00 97.31 202 ARG A O 1
ATOM 1582 N N . ALA A 1 203 ? -28.872 13.462 47.437 1.00 92.06 203 ALA A N 1
ATOM 1583 C CA . ALA A 1 203 ? -30.184 14.106 47.434 1.00 92.06 203 ALA A CA 1
ATOM 1584 C C . ALA A 1 203 ? -31.317 13.087 47.636 1.00 92.06 203 ALA A C 1
ATOM 1586 O O . ALA A 1 203 ? -32.186 13.304 48.474 1.00 92.06 203 ALA A O 1
ATOM 1587 N N . VAL A 1 204 ? -31.256 11.946 46.942 1.00 91.44 204 VAL A N 1
ATOM 1588 C CA . VAL A 1 204 ? -32.223 10.848 47.091 1.00 91.44 204 VAL A CA 1
ATOM 1589 C C . VAL A 1 204 ? -32.212 10.294 48.518 1.00 91.44 204 VAL A C 1
ATOM 1591 O O . VAL A 1 204 ? -33.272 10.133 49.113 1.00 91.44 204 VAL A O 1
ATOM 1594 N N . ARG A 1 205 ? -31.032 10.082 49.118 1.00 95.69 205 ARG A N 1
ATOM 1595 C CA . ARG A 1 205 ? -30.934 9.651 50.525 1.00 95.69 205 ARG A CA 1
ATOM 1596 C C . ARG A 1 205 ? -31.586 10.637 51.492 1.00 95.69 205 ARG A C 1
ATOM 1598 O O . ARG A 1 205 ? -32.369 10.209 52.329 1.00 95.69 205 ARG A O 1
ATOM 1605 N N . LYS A 1 206 ? -31.319 11.939 51.343 1.00 96.81 206 LYS A N 1
ATOM 1606 C CA . LYS A 1 206 ? -31.949 12.981 52.175 1.00 96.81 206 LYS A CA 1
ATOM 1607 C C . LYS A 1 206 ? -33.469 13.017 52.019 1.00 96.81 206 LYS A C 1
ATOM 1609 O O . LYS A 1 206 ? -34.178 13.239 52.994 1.00 96.81 206 LYS A O 1
ATOM 1614 N N . TYR A 1 207 ? -33.964 12.805 50.801 1.00 94.56 207 TYR A N 1
ATOM 1615 C CA . TYR A 1 207 ? -35.398 12.725 50.537 1.00 94.56 207 TYR A CA 1
ATOM 1616 C C . TYR A 1 207 ? -36.036 11.527 51.254 1.00 94.56 207 TYR A C 1
ATOM 1618 O O . TYR A 1 207 ? -37.007 11.709 51.979 1.00 94.56 207 TYR A O 1
ATOM 1626 N N . HIS A 1 208 ? -35.451 10.331 51.139 1.00 95.75 208 HIS A N 1
ATOM 1627 C CA . HIS A 1 208 ? -35.940 9.146 51.854 1.00 95.75 208 HIS A CA 1
ATOM 1628 C C . HIS A 1 208 ? -35.868 9.287 53.377 1.00 95.75 208 HIS A C 1
ATOM 1630 O O . HIS A 1 208 ? -36.776 8.849 54.072 1.00 95.75 208 HIS A O 1
ATOM 1636 N N . GLU A 1 209 ? -34.817 9.915 53.901 1.00 97.50 209 GLU A N 1
ATOM 1637 C CA . GLU A 1 209 ? -34.709 10.215 55.331 1.00 97.50 209 GLU A CA 1
ATOM 1638 C C . GLU A 1 209 ? -35.827 11.159 55.790 1.00 97.50 209 GLU A C 1
ATOM 1640 O O . GLU A 1 209 ? -36.448 10.922 56.820 1.00 97.50 209 GLU A O 1
ATOM 1645 N N . SER A 1 210 ? -36.147 12.175 54.982 1.00 96.56 210 SER A N 1
ATOM 1646 C CA . SER A 1 210 ? -37.247 13.105 55.266 1.00 96.56 210 SER A CA 1
ATOM 1647 C C . SER A 1 210 ? -38.609 12.406 55.235 1.00 96.56 210 SER A C 1
ATOM 1649 O O . SER A 1 210 ? -39.438 12.666 56.099 1.00 96.56 210 SER A O 1
ATOM 1651 N N . LEU A 1 211 ? -38.830 11.494 54.280 1.00 95.25 211 LEU A N 1
ATOM 1652 C CA . LEU A 1 211 ? -40.041 10.666 54.240 1.00 95.25 211 LEU A CA 1
ATOM 1653 C C . LEU A 1 211 ? -40.172 9.798 55.493 1.00 95.25 211 LEU A C 1
ATOM 1655 O O . LEU A 1 211 ? -41.242 9.762 56.085 1.00 95.25 211 LEU A O 1
ATOM 1659 N N . ARG A 1 212 ? -39.078 9.174 55.945 1.00 97.25 212 ARG A N 1
ATOM 1660 C CA . ARG A 1 212 ? -39.098 8.343 57.155 1.00 97.25 212 ARG A CA 1
ATOM 1661 C C . ARG A 1 212 ? -39.471 9.147 58.404 1.00 97.25 212 ARG A C 1
ATOM 1663 O O . ARG A 1 212 ? -40.231 8.670 59.233 1.00 97.25 212 ARG A O 1
ATOM 1670 N N . VAL A 1 213 ? -38.975 10.381 58.522 1.00 96.44 213 VAL A N 1
ATOM 1671 C CA . VAL A 1 213 ? -39.348 11.284 59.626 1.00 96.44 213 VAL A CA 1
ATOM 1672 C C . VAL A 1 213 ? -40.835 11.650 59.572 1.00 96.44 213 VAL A C 1
ATOM 1674 O O . VAL A 1 213 ? -41.479 11.710 60.615 1.00 96.44 213 VAL A O 1
ATOM 1677 N N . LEU A 1 214 ? -41.398 11.876 58.380 1.00 94.25 214 LEU A N 1
ATOM 1678 C CA . LEU A 1 214 ? -42.830 12.159 58.226 1.00 94.25 214 LEU A CA 1
ATOM 1679 C C . LEU A 1 214 ? -43.698 10.952 58.611 1.00 94.25 214 LEU A C 1
ATOM 1681 O O . LEU A 1 214 ? -44.681 11.128 59.328 1.00 94.25 214 LEU A O 1
ATOM 1685 N N . GLU A 1 215 ? -43.291 9.744 58.213 1.00 96.44 215 GLU A N 1
ATOM 1686 C CA . GLU A 1 215 ? -43.944 8.490 58.614 1.00 96.44 215 GLU A CA 1
ATOM 1687 C C . GLU A 1 215 ? -43.906 8.299 60.143 1.00 96.44 215 GLU A C 1
ATOM 1689 O O . GLU A 1 215 ? -44.918 7.958 60.752 1.00 96.44 215 GLU A O 1
ATOM 1694 N N . GLU A 1 216 ? -42.767 8.580 60.791 1.00 96.31 216 GLU A N 1
ATOM 1695 C CA . GLU A 1 216 ? -42.618 8.528 62.257 1.00 96.31 216 GLU A CA 1
ATOM 1696 C C . GLU A 1 216 ? -43.499 9.570 62.981 1.00 96.31 216 GLU A C 1
ATOM 1698 O O . GLU A 1 216 ? -43.901 9.357 64.126 1.00 96.31 216 GLU A O 1
ATOM 1703 N N . MET A 1 217 ? -43.836 10.680 62.315 1.00 94.38 217 MET A N 1
ATOM 1704 C CA . MET A 1 217 ? -44.732 11.724 62.827 1.00 94.38 217 MET A CA 1
ATOM 1705 C C . MET A 1 217 ? -46.225 11.445 62.574 1.00 94.38 217 MET A C 1
ATOM 1707 O O . MET A 1 217 ? -47.063 12.212 63.049 1.00 94.38 217 MET A O 1
ATOM 1711 N N . GLY A 1 218 ? -46.571 10.358 61.876 1.00 91.62 218 GLY A N 1
ATOM 1712 C CA . GLY A 1 218 ? -47.959 9.963 61.616 1.00 91.62 218 GLY A CA 1
ATOM 1713 C C . GLY A 1 218 ? -48.672 10.792 60.542 1.00 91.62 218 GLY A C 1
ATOM 1714 O O . GLY A 1 218 ? -49.901 10.894 60.586 1.00 91.62 218 GLY A O 1
ATOM 1715 N N . PHE A 1 219 ? -47.914 11.396 59.622 1.00 77.62 219 PHE A N 1
ATOM 1716 C CA . PHE A 1 219 ? -48.449 12.024 58.409 1.00 77.62 219 PHE A CA 1
ATOM 1717 C C . PHE A 1 219 ? -48.651 11.017 57.273 1.00 77.62 219 PHE A C 1
ATOM 1719 O O . PHE A 1 219 ? -47.921 10.001 57.234 1.00 77.62 219 PHE A O 1
#

Radius of gyration: 28.95 Å; chains: 1; bounding box: 74×39×92 Å